Protein AF-H1PNW0-F1 (afdb_monomer)

Nearest PDB structures (foldseek):
  5kbj-assembly2_D  TM=7.515E-01  e=3.818E-06  Staphylococcus aureus
  4pql-assembly1_A  TM=7.560E-01  e=6.498E-06  Staphylococcus aureus
  4pta-assembly1_D  TM=7.464E-01  e=9.429E-06  Staphylococcus aureus subsp. aureus USA300
  5kbj-assembly1_C  TM=7.624E-01  e=4.408E-05  Staphylococcus aureus
  5kbj-assembly2_G  TM=7.299E-01  e=1.089E-04  Staphylococcus aureus

pLDDT: mean 72.2, std 22.08, range [24.88, 94.0]

Radius of gyration: 32.19 Å; Cα contacts (8 Å, |Δi|>4): 235; chains: 1; bounding box: 80×81×78 Å

InterPro domains:
  IPR010724 Replication initiator A, N-terminal [PF06970] (14-101)

Structure (mmCIF, N/CA/C/O backbone):
data_AF-H1PNW0-F1
#
_entry.id   AF-H1PNW0-F1
#
loop_
_atom_site.group_PDB
_atom_site.id
_atom_site.type_symbol
_atom_site.label_atom_id
_atom_site.label_alt_id
_atom_site.label_comp_id
_atom_site.label_asym_id
_atom_site.label_entity_id
_atom_site.label_seq_id
_atom_site.pdbx_PDB_ins_code
_atom_site.Cartn_x
_atom_site.Cartn_y
_atom_site.Cartn_z
_atom_site.occupancy
_atom_site.B_iso_or_equiv
_atom_site.auth_seq_id
_atom_site.auth_comp_id
_atom_site.auth_asym_id
_atom_site.auth_atom_id
_atom_site.pdbx_PDB_model_num
ATOM 1 N N . MET A 1 1 ? 32.646 0.822 10.358 1.00 65.25 1 MET A N 1
ATOM 2 C CA . MET A 1 1 ? 32.034 -0.523 10.247 1.00 65.25 1 MET A CA 1
ATOM 3 C C . MET A 1 1 ? 32.612 -1.398 11.347 1.00 65.25 1 MET A C 1
ATOM 5 O O . ME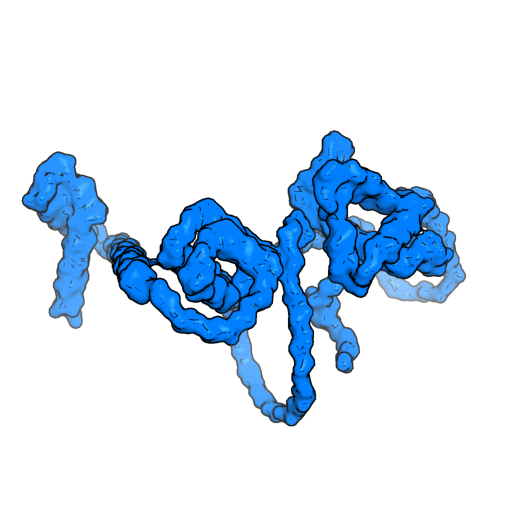T A 1 1 ? 33.770 -1.196 11.688 1.00 65.25 1 MET A O 1
ATOM 9 N N . ARG A 1 2 ? 31.819 -2.306 11.926 1.00 89.12 2 ARG A N 1
ATOM 10 C CA . ARG A 1 2 ? 32.271 -3.278 12.937 1.00 89.12 2 ARG A CA 1
ATOM 11 C C . ARG A 1 2 ? 31.989 -4.695 12.448 1.00 89.12 2 ARG A C 1
ATOM 13 O O . ARG A 1 2 ? 31.090 -4.864 11.628 1.00 89.12 2 ARG A O 1
ATOM 20 N N . SER A 1 3 ? 32.724 -5.679 12.960 1.00 90.31 3 SER A N 1
ATOM 21 C CA . SER A 1 3 ? 32.454 -7.091 12.677 1.00 90.31 3 SER A CA 1
ATOM 22 C C . SER A 1 3 ? 31.050 -7.483 13.145 1.00 90.31 3 SER A C 1
ATOM 24 O O . SER A 1 3 ? 30.566 -6.972 14.164 1.00 90.31 3 SER A O 1
ATOM 26 N N . ILE A 1 4 ? 30.413 -8.376 12.384 1.00 88.25 4 ILE A N 1
ATOM 27 C CA . ILE A 1 4 ? 29.089 -8.923 12.691 1.00 88.25 4 ILE A CA 1
ATOM 28 C C . ILE A 1 4 ? 29.191 -9.738 13.985 1.00 88.25 4 ILE A C 1
ATOM 30 O O . ILE A 1 4 ? 30.061 -10.597 14.122 1.00 88.25 4 ILE A O 1
ATOM 34 N N . LYS A 1 5 ? 28.323 -9.434 14.946 1.00 91.50 5 LYS A N 1
ATOM 35 C CA . LYS A 1 5 ? 28.125 -10.179 16.192 1.00 91.50 5 LYS A CA 1
ATOM 36 C C . LYS A 1 5 ? 26.873 -11.045 16.069 1.00 91.50 5 LYS A C 1
ATOM 38 O O . LYS A 1 5 ? 26.005 -10.752 15.257 1.00 91.50 5 LYS A O 1
ATOM 43 N N . VAL A 1 6 ? 26.742 -12.056 16.926 1.00 85.06 6 VAL A N 1
ATOM 44 C CA . VAL A 1 6 ? 25.572 -12.957 16.941 1.00 85.06 6 VAL A CA 1
ATOM 45 C C . VAL A 1 6 ? 24.256 -12.174 17.033 1.00 85.06 6 VAL A C 1
ATOM 47 O O . VAL A 1 6 ? 23.384 -12.367 16.200 1.00 85.06 6 VAL A O 1
ATOM 50 N N . ASN A 1 7 ? 24.169 -11.189 17.934 1.00 85.38 7 ASN A N 1
ATOM 51 C CA . ASN A 1 7 ? 22.973 -10.344 18.090 1.00 85.38 7 ASN A CA 1
ATOM 52 C C . ASN A 1 7 ? 22.622 -9.513 16.840 1.00 85.38 7 ASN A C 1
ATOM 54 O O . ASN A 1 7 ? 21.500 -9.024 16.711 1.00 85.38 7 ASN A O 1
ATOM 58 N N . ASP A 1 8 ? 23.574 -9.301 15.927 1.00 84.50 8 ASP A N 1
ATOM 59 C CA . ASP A 1 8 ? 23.281 -8.605 14.676 1.00 84.50 8 ASP A CA 1
ATOM 60 C C . ASP A 1 8 ? 22.478 -9.500 13.733 1.00 84.50 8 ASP A C 1
ATOM 62 O O . ASP A 1 8 ? 21.660 -8.986 12.982 1.00 84.50 8 ASP A O 1
ATOM 66 N N . LEU A 1 9 ? 22.662 -10.824 13.795 1.00 80.75 9 LEU A N 1
ATOM 67 C CA . LEU A 1 9 ? 21.950 -11.778 12.942 1.00 80.75 9 LEU A CA 1
ATOM 68 C C . LEU A 1 9 ? 20.443 -11.771 13.224 1.00 80.75 9 LEU A C 1
ATOM 70 O O . LEU A 1 9 ? 19.655 -11.841 12.285 1.00 80.75 9 LEU A O 1
ATOM 74 N N . ASP A 1 10 ? 20.052 -11.590 14.487 1.00 79.06 10 ASP A N 1
ATOM 75 C CA . ASP A 1 10 ? 18.643 -11.543 14.899 1.00 79.06 10 ASP A CA 1
ATOM 76 C C . ASP A 1 10 ? 17.940 -10.240 14.484 1.00 79.06 10 ASP A C 1
ATOM 78 O O . ASP A 1 10 ? 16.722 -10.203 14.322 1.00 79.06 10 ASP A O 1
ATOM 82 N N . SER A 1 11 ? 18.700 -9.153 14.311 1.00 80.19 11 SER A N 1
ATOM 83 C CA . SER A 1 11 ? 18.170 -7.823 13.972 1.00 80.19 11 SER A CA 1
ATOM 84 C C . SER A 1 11 ? 18.351 -7.441 12.499 1.00 80.19 11 SER A C 1
ATOM 86 O O . SER A 1 11 ? 17.881 -6.384 12.066 1.00 80.19 11 SER A O 1
ATOM 88 N N . MET A 1 12 ? 19.019 -8.281 11.706 1.00 82.00 12 MET A N 1
ATOM 89 C CA . MET A 1 12 ? 19.338 -7.984 10.315 1.00 82.00 12 MET A CA 1
ATOM 90 C C . MET A 1 12 ? 18.155 -8.281 9.392 1.00 82.00 12 MET A C 1
ATOM 92 O O . MET A 1 12 ? 17.600 -9.376 9.371 1.00 82.00 12 MET A O 1
ATOM 96 N N . LEU A 1 13 ? 17.802 -7.303 8.560 1.00 81.81 13 LEU A N 1
ATOM 97 C CA . LEU A 1 13 ? 16.842 -7.494 7.478 1.00 81.81 13 LEU A CA 1
ATOM 98 C C . LEU A 1 13 ? 17.559 -8.087 6.265 1.00 81.81 13 LEU A C 1
ATOM 100 O O . LEU A 1 13 ? 18.536 -7.518 5.773 1.00 81.81 13 LEU A O 1
ATOM 104 N N . TYR A 1 14 ? 17.054 -9.210 5.768 1.00 82.56 14 TYR A N 1
ATOM 105 C CA . TYR A 1 14 ? 17.603 -9.911 4.613 1.00 82.56 14 TYR A CA 1
ATOM 106 C C . TYR A 1 14 ? 16.553 -10.078 3.512 1.00 82.56 14 TYR A C 1
ATOM 108 O O . TYR A 1 14 ? 15.350 -10.131 3.769 1.00 82.56 14 TYR A O 1
ATOM 116 N N . TYR A 1 15 ? 17.030 -10.162 2.272 1.00 83.38 15 TYR A N 1
ATOM 117 C CA . TYR A 1 15 ? 16.217 -10.572 1.131 1.00 83.38 15 TYR A CA 1
ATOM 118 C C . TYR A 1 15 ? 16.214 -12.096 1.056 1.00 83.38 15 TYR A C 1
ATOM 120 O O . TYR A 1 15 ? 17.282 -12.711 1.057 1.00 83.38 15 TYR A O 1
ATOM 128 N N . GLN A 1 16 ? 15.033 -12.708 0.976 1.00 83.19 16 GLN A N 1
ATOM 129 C CA . GLN A 1 16 ? 14.926 -14.144 0.728 1.00 83.19 16 GLN A CA 1
ATOM 130 C C . GLN A 1 16 ? 14.828 -14.379 -0.773 1.00 83.19 16 GLN A C 1
ATOM 132 O O . GLN A 1 16 ? 13.903 -13.884 -1.408 1.00 83.19 16 GLN A O 1
ATOM 137 N N . VAL A 1 17 ? 15.750 -15.154 -1.344 1.00 83.62 17 VAL A N 1
ATOM 138 C CA . VAL A 1 17 ? 15.694 -15.549 -2.757 1.00 83.62 17 VAL A CA 1
ATOM 139 C C . VAL A 1 17 ? 16.083 -17.013 -2.938 1.00 83.62 17 VAL A C 1
ATOM 141 O O . VAL A 1 17 ? 16.869 -17.535 -2.143 1.00 83.62 17 VAL A O 1
ATOM 144 N N . PRO A 1 18 ? 15.559 -17.692 -3.972 1.00 88.44 18 PRO A N 1
ATOM 145 C CA . PRO A 1 18 ? 15.973 -19.053 -4.279 1.00 88.44 18 PRO A CA 1
ATOM 146 C C . PRO A 1 18 ? 17.456 -19.135 -4.663 1.00 88.44 18 PRO A C 1
ATOM 148 O O . PRO A 1 18 ? 17.954 -18.280 -5.395 1.00 88.44 18 PRO A O 1
ATOM 151 N N . LYS A 1 19 ? 18.150 -20.192 -4.220 1.00 88.19 19 LYS A N 1
ATOM 152 C CA . LYS A 1 19 ? 19.581 -20.402 -4.519 1.00 88.19 19 LYS A CA 1
ATOM 153 C C . LYS A 1 19 ? 19.862 -20.482 -6.020 1.00 88.19 19 LYS A C 1
ATOM 155 O O . LYS A 1 19 ? 20.789 -19.832 -6.484 1.00 88.19 19 LYS A O 1
ATOM 160 N N . TRP A 1 20 ? 18.980 -21.138 -6.776 1.00 90.00 20 TRP A N 1
ATOM 161 C CA . TRP A 1 20 ? 19.101 -21.256 -8.232 1.00 90.00 20 TRP A CA 1
ATOM 162 C C . TRP A 1 20 ? 19.200 -19.898 -8.943 1.00 90.00 20 TRP A C 1
ATOM 164 O O . TRP A 1 20 ? 19.783 -19.805 -10.016 1.00 90.00 20 TRP A O 1
ATOM 174 N N . LEU A 1 21 ? 18.665 -18.817 -8.363 1.00 91.50 21 LEU A N 1
ATOM 175 C CA . LEU A 1 21 ? 18.778 -17.479 -8.945 1.00 91.50 21 LEU A CA 1
ATOM 176 C C . LEU A 1 21 ? 20.220 -16.955 -8.876 1.00 91.50 21 LEU A C 1
ATOM 178 O O . LEU A 1 21 ? 20.668 -16.263 -9.789 1.00 91.50 21 LEU A O 1
ATOM 182 N N . MET A 1 22 ? 20.934 -17.272 -7.792 1.00 90.50 22 MET A N 1
ATOM 183 C CA . MET A 1 22 ? 22.356 -16.959 -7.659 1.00 90.50 22 MET A CA 1
ATOM 184 C C . MET A 1 22 ? 23.185 -17.778 -8.641 1.00 90.50 22 MET A C 1
ATOM 186 O O . MET A 1 22 ? 24.072 -17.217 -9.279 1.00 90.50 22 MET A O 1
ATOM 190 N N . ASP A 1 23 ? 22.852 -19.053 -8.824 1.00 91.25 23 ASP A N 1
ATOM 191 C CA . ASP A 1 23 ? 23.547 -19.920 -9.778 1.00 91.25 23 ASP A CA 1
ATOM 192 C C . ASP A 1 23 ? 23.425 -19.357 -11.204 1.00 91.25 23 ASP A C 1
ATOM 194 O O . ASP A 1 23 ? 24.430 -19.176 -11.886 1.00 91.25 23 ASP A O 1
ATOM 198 N N . LEU A 1 24 ? 22.227 -18.916 -11.614 1.00 91.06 24 LEU A N 1
ATOM 199 C CA . LEU A 1 24 ? 22.017 -18.253 -12.911 1.00 91.06 24 LEU A CA 1
ATOM 200 C C . LEU A 1 24 ? 22.856 -16.978 -13.092 1.00 91.06 24 LEU A C 1
ATOM 202 O O . LEU A 1 24 ? 23.247 -16.652 -14.217 1.00 91.06 24 LEU A O 1
ATOM 206 N N . LEU A 1 25 ? 23.098 -16.230 -12.012 1.00 92.12 25 LEU A N 1
ATOM 207 C CA . LEU A 1 25 ? 23.949 -15.042 -12.045 1.00 92.12 25 LEU A CA 1
ATOM 208 C C . LEU A 1 25 ? 25.427 -15.426 -12.191 1.00 92.12 25 LEU A C 1
ATOM 210 O O . LEU A 1 25 ? 26.132 -14.808 -12.987 1.00 92.12 25 LEU A O 1
ATOM 214 N N . ILE A 1 26 ? 25.891 -16.430 -11.442 1.00 92.38 26 ILE A N 1
ATOM 215 C CA . ILE A 1 26 ? 27.280 -16.915 -11.477 1.00 92.38 26 ILE A CA 1
ATOM 216 C C . ILE A 1 26 ? 27.603 -17.520 -12.848 1.00 92.38 26 ILE A C 1
ATOM 218 O O . ILE A 1 26 ? 28.659 -17.244 -13.412 1.00 92.38 26 ILE A O 1
ATOM 222 N N . GLU A 1 27 ? 26.664 -18.269 -13.423 1.00 92.31 27 GLU A N 1
ATOM 223 C CA . GLU A 1 27 ? 26.751 -18.836 -14.773 1.00 92.31 27 GLU A CA 1
ATOM 224 C C . GLU A 1 27 ? 26.643 -17.777 -15.887 1.00 92.31 27 GLU A C 1
ATOM 226 O O . GLU A 1 27 ? 26.801 -18.096 -17.065 1.00 92.31 27 GLU A O 1
ATOM 231 N N . GLY A 1 28 ? 26.332 -16.521 -15.548 1.00 91.25 28 GLY A N 1
ATOM 232 C CA . GLY A 1 28 ? 26.185 -15.431 -16.512 1.00 91.25 28 GLY A CA 1
ATOM 233 C C . GLY A 1 28 ? 24.945 -15.537 -17.407 1.00 91.25 28 GLY A C 1
ATOM 234 O O . GLY A 1 28 ? 24.856 -14.828 -18.409 1.00 91.25 28 GLY A O 1
ATOM 235 N N . LYS A 1 29 ? 23.972 -16.391 -17.059 1.00 91.94 29 LYS A N 1
ATOM 236 C CA . LYS A 1 29 ? 22.703 -16.535 -17.797 1.00 91.94 29 LYS A CA 1
ATOM 237 C C . LYS A 1 29 ? 21.797 -15.319 -17.630 1.00 91.94 29 LYS A C 1
ATOM 239 O O . LYS A 1 29 ? 21.018 -15.007 -18.527 1.00 91.94 29 LYS A O 1
ATOM 244 N N . ILE A 1 30 ? 21.907 -14.627 -16.496 1.00 93.50 30 ILE A N 1
ATOM 245 C CA . ILE A 1 30 ? 21.219 -13.361 -16.235 1.00 93.50 30 ILE A CA 1
ATOM 246 C C . ILE A 1 30 ? 22.218 -12.261 -15.888 1.00 93.50 30 ILE A C 1
ATOM 248 O O . ILE A 1 30 ? 23.250 -12.494 -15.261 1.00 93.50 30 ILE A O 1
ATOM 252 N N . SER A 1 31 ? 21.891 -11.027 -16.263 1.00 93.81 31 SER A N 1
ATOM 253 C CA . SER A 1 31 ? 22.689 -9.866 -15.882 1.00 93.81 31 SER A CA 1
ATOM 254 C C . SER A 1 31 ? 22.535 -9.538 -14.390 1.00 93.81 31 SER A C 1
ATOM 256 O O . SER A 1 31 ? 21.514 -9.823 -13.762 1.00 93.81 31 SER A O 1
ATOM 258 N N . ILE A 1 32 ? 23.518 -8.843 -13.807 1.00 92.56 32 ILE A N 1
ATOM 259 C CA . ILE A 1 32 ? 23.421 -8.347 -12.420 1.00 92.56 32 ILE A CA 1
ATOM 260 C C . ILE A 1 32 ? 22.201 -7.433 -12.211 1.00 92.56 32 ILE A C 1
ATOM 262 O O . ILE A 1 32 ? 21.613 -7.390 -11.129 1.00 92.56 32 ILE A O 1
ATOM 266 N N . GLY A 1 33 ? 21.804 -6.700 -13.257 1.00 91.81 33 GLY A N 1
ATOM 267 C CA . GLY A 1 33 ? 20.603 -5.870 -13.261 1.00 91.81 33 GLY A CA 1
ATOM 268 C C . GLY A 1 33 ? 19.331 -6.713 -13.208 1.00 91.81 33 GLY A C 1
ATOM 269 O O . GLY A 1 33 ? 18.455 -6.439 -12.385 1.00 91.81 33 GLY A O 1
ATOM 270 N N . ALA A 1 34 ? 19.253 -7.764 -14.027 1.00 93.62 34 ALA A N 1
ATOM 271 C CA . ALA A 1 34 ? 18.175 -8.748 -13.999 1.00 93.62 34 ALA A CA 1
ATOM 272 C C . ALA A 1 34 ? 18.071 -9.438 -12.630 1.00 93.62 34 ALA A C 1
ATOM 274 O O . ALA A 1 34 ? 16.989 -9.463 -12.049 1.00 93.62 34 ALA A O 1
ATOM 275 N N . PHE A 1 35 ? 19.196 -9.871 -12.052 1.00 94.00 35 PHE A N 1
ATOM 276 C CA . PHE A 1 35 ? 19.241 -10.465 -10.713 1.00 94.00 35 PHE A CA 1
ATOM 277 C C . PHE A 1 35 ? 18.631 -9.541 -9.648 1.00 94.00 35 PHE A C 1
ATOM 279 O O . PHE A 1 35 ? 17.682 -9.918 -8.960 1.00 94.00 35 PHE A O 1
ATOM 286 N N . LYS A 1 36 ? 19.113 -8.292 -9.554 1.00 92.94 36 LYS A N 1
ATOM 287 C CA . LYS A 1 36 ? 18.573 -7.296 -8.609 1.00 92.94 36 LYS A CA 1
ATOM 288 C C . LYS A 1 36 ? 17.081 -7.047 -8.826 1.00 92.94 36 LYS A C 1
ATOM 290 O O . LYS A 1 36 ? 16.333 -6.900 -7.863 1.00 92.94 36 LYS A O 1
ATOM 295 N N . THR A 1 37 ? 16.656 -7.002 -10.088 1.00 93.94 37 THR A N 1
ATOM 296 C CA . THR A 1 37 ? 15.251 -6.801 -10.464 1.00 93.94 37 THR A CA 1
ATOM 297 C C . THR A 1 37 ? 14.387 -7.953 -9.955 1.00 93.94 37 THR A C 1
ATOM 299 O O . THR A 1 37 ? 13.375 -7.705 -9.302 1.00 93.94 37 THR A O 1
ATOM 302 N N . TYR A 1 38 ? 14.823 -9.198 -10.166 1.00 93.94 38 TYR A N 1
ATOM 303 C CA . TYR A 1 38 ? 14.116 -10.379 -9.684 1.00 93.94 38 TYR A CA 1
ATOM 304 C C . TYR A 1 38 ? 14.020 -10.398 -8.154 1.00 93.94 38 TYR A C 1
ATOM 306 O O . TYR A 1 38 ? 12.925 -10.569 -7.628 1.00 93.94 38 TYR A O 1
ATOM 314 N N . VAL A 1 39 ? 15.120 -10.143 -7.431 1.00 92.56 39 VAL A N 1
ATOM 315 C CA . VAL A 1 39 ? 15.131 -10.099 -5.951 1.00 92.56 39 VAL A CA 1
ATOM 316 C C . VAL A 1 39 ? 14.072 -9.131 -5.408 1.00 92.56 39 VAL A C 1
ATOM 318 O O . VAL A 1 39 ? 13.294 -9.479 -4.519 1.00 92.56 39 VAL A O 1
ATOM 321 N N . LEU A 1 40 ? 13.997 -7.922 -5.974 1.00 91.19 40 LEU A N 1
ATOM 322 C CA . LEU A 1 40 ? 13.031 -6.903 -5.555 1.00 91.19 40 LEU A CA 1
ATOM 323 C C . LEU A 1 40 ? 11.582 -7.285 -5.888 1.00 91.19 40 LEU A C 1
ATOM 325 O O . LEU A 1 40 ? 10.666 -7.010 -5.109 1.00 91.19 40 LEU A O 1
ATOM 329 N N . MET A 1 41 ? 11.359 -7.894 -7.053 1.00 92.50 41 MET A N 1
ATOM 330 C CA . MET A 1 41 ? 10.029 -8.340 -7.473 1.00 92.50 41 MET A CA 1
ATOM 331 C C . MET A 1 41 ? 9.562 -9.566 -6.678 1.00 92.50 41 MET A C 1
ATOM 333 O O . MET A 1 41 ? 8.372 -9.682 -6.383 1.00 92.50 41 MET A O 1
ATOM 337 N N . TYR A 1 42 ? 10.481 -10.434 -6.258 1.00 91.88 42 TYR A N 1
ATOM 338 C CA . TYR A 1 42 ? 10.185 -11.611 -5.447 1.00 91.88 42 TYR A CA 1
ATOM 339 C C . TYR A 1 42 ? 9.639 -11.230 -4.065 1.00 91.88 42 TYR A C 1
ATOM 341 O O . TYR A 1 42 ? 8.586 -11.723 -3.662 1.00 91.88 42 TYR A O 1
ATOM 349 N N . GLU A 1 43 ? 10.254 -10.260 -3.381 1.00 87.50 43 GLU A N 1
ATOM 350 C CA . GLU A 1 43 ? 9.718 -9.733 -2.115 1.00 87.50 43 GLU A CA 1
ATOM 351 C C . GLU A 1 43 ? 8.308 -9.140 -2.275 1.00 87.50 43 GLU A C 1
ATOM 353 O O . GLU A 1 43 ? 7.406 -9.420 -1.480 1.00 87.50 43 GLU A O 1
ATOM 358 N N . ARG A 1 44 ? 8.067 -8.377 -3.349 1.00 88.88 44 ARG A N 1
ATOM 359 C CA . ARG A 1 44 ? 6.719 -7.867 -3.659 1.00 88.88 44 ARG A CA 1
ATOM 360 C C . ARG A 1 44 ? 5.719 -8.974 -3.958 1.00 88.88 44 ARG A C 1
ATOM 362 O O . ARG A 1 44 ? 4.542 -8.838 -3.622 1.00 88.88 44 ARG A O 1
ATOM 369 N N . THR A 1 45 ? 6.167 -10.060 -4.577 1.00 90.12 45 THR A N 1
ATOM 370 C CA . THR A 1 45 ? 5.327 -11.226 -4.873 1.00 90.12 45 THR A CA 1
ATOM 371 C C . THR A 1 45 ? 4.902 -11.905 -3.576 1.00 90.12 45 THR A C 1
ATOM 373 O O . THR A 1 45 ? 3.715 -12.155 -3.387 1.00 90.12 45 THR A O 1
ATOM 376 N N . ARG A 1 46 ? 5.816 -12.072 -2.609 1.00 87.44 46 ARG A N 1
ATOM 377 C CA . ARG A 1 46 ? 5.481 -12.574 -1.262 1.00 87.44 46 ARG A CA 1
ATOM 378 C C . ARG A 1 46 ? 4.443 -11.698 -0.561 1.00 87.44 46 ARG A C 1
ATOM 380 O O . ARG A 1 46 ? 3.495 -12.210 0.028 1.00 87.44 46 ARG A O 1
ATOM 387 N N . LEU A 1 47 ? 4.595 -10.375 -0.639 1.00 86.06 47 LEU A N 1
ATOM 388 C CA . LEU A 1 47 ? 3.603 -9.437 -0.102 1.00 86.06 47 LEU A CA 1
ATOM 389 C C . LEU A 1 47 ? 2.259 -9.525 -0.844 1.00 86.06 47 LEU A C 1
ATOM 391 O O . LEU A 1 47 ? 1.209 -9.379 -0.228 1.00 86.06 47 LEU A O 1
ATOM 395 N N . SER A 1 48 ? 2.279 -9.773 -2.153 1.00 89.06 48 SER A N 1
ATOM 396 C CA . SER A 1 48 ? 1.070 -9.895 -2.980 1.00 89.06 48 SER A CA 1
ATOM 397 C C . SER A 1 48 ? 0.295 -11.157 -2.621 1.00 89.06 48 SER A C 1
ATOM 399 O O . SER A 1 48 ? -0.917 -11.088 -2.433 1.00 89.06 48 SER A O 1
ATOM 401 N N . ALA A 1 49 ? 0.999 -12.270 -2.398 1.00 87.56 49 ALA A N 1
ATOM 402 C CA . ALA A 1 49 ? 0.414 -13.511 -1.904 1.00 87.56 49 ALA A CA 1
ATOM 403 C C . ALA A 1 49 ? -0.283 -13.313 -0.546 1.00 87.56 49 ALA A C 1
ATOM 405 O O . ALA A 1 49 ? -1.440 -13.692 -0.396 1.00 87.56 49 ALA A O 1
ATOM 406 N N . ARG A 1 50 ? 0.369 -12.637 0.417 1.00 86.50 50 ARG A N 1
ATOM 407 C CA . ARG A 1 50 ? -0.240 -12.320 1.730 1.00 86.50 50 ARG A CA 1
ATOM 408 C C . ARG A 1 50 ? -1.482 -11.433 1.622 1.00 86.50 50 ARG A C 1
ATOM 410 O O . ARG A 1 50 ? -2.384 -11.541 2.444 1.00 86.50 50 ARG A O 1
ATOM 417 N N . ASN A 1 51 ? -1.532 -10.570 0.610 1.00 85.81 51 ASN A N 1
ATOM 418 C CA . ASN A 1 51 ? -2.654 -9.668 0.362 1.00 85.81 51 ASN A CA 1
ATOM 419 C C . ASN A 1 51 ? -3.741 -10.283 -0.540 1.00 85.81 51 ASN A C 1
ATOM 421 O O . ASN A 1 51 ? -4.627 -9.554 -0.986 1.00 85.81 51 ASN A O 1
ATOM 425 N N . ASN A 1 52 ? -3.682 -11.588 -0.837 1.00 88.19 52 ASN A N 1
ATOM 426 C CA . ASN A 1 52 ? -4.597 -12.280 -1.751 1.00 88.19 52 ASN A CA 1
ATOM 427 C C . ASN A 1 52 ? -4.666 -11.654 -3.159 1.00 88.19 52 ASN A C 1
ATOM 429 O O . ASN A 1 52 ? -5.716 -11.647 -3.801 1.00 88.19 52 ASN A O 1
ATOM 433 N N . TRP A 1 53 ? -3.550 -11.121 -3.665 1.00 88.19 53 TRP A N 1
ATOM 434 C CA . TRP A 1 53 ? -3.429 -10.673 -5.059 1.00 88.19 53 TRP A CA 1
ATOM 435 C C . TRP A 1 53 ? -3.108 -11.865 -5.954 1.00 88.19 53 TRP A C 1
ATOM 437 O O . TRP A 1 53 ? -1.979 -12.066 -6.405 1.00 88.19 53 TRP A O 1
ATOM 447 N N . ILE A 1 54 ? -4.136 -12.680 -6.140 1.00 90.12 54 ILE A N 1
ATOM 448 C CA . ILE A 1 54 ? -4.097 -13.947 -6.853 1.00 90.12 54 ILE A CA 1
ATOM 449 C C . ILE A 1 54 ? -5.106 -13.848 -7.990 1.00 90.12 54 ILE A C 1
ATOM 451 O O . ILE A 1 54 ? -6.202 -13.303 -7.821 1.00 90.12 54 ILE A O 1
ATOM 455 N N . ASP A 1 55 ? -4.725 -14.309 -9.172 1.00 88.81 55 ASP A N 1
ATOM 456 C CA . ASP A 1 55 ? -5.625 -14.317 -10.311 1.00 88.81 55 ASP A CA 1
ATOM 457 C C . ASP A 1 55 ? -6.582 -15.524 -10.298 1.00 88.81 55 ASP A C 1
ATOM 459 O O . ASP A 1 55 ? -6.601 -16.349 -9.384 1.00 88.81 55 ASP A O 1
ATOM 463 N N . LYS A 1 56 ? -7.415 -15.638 -11.336 1.00 89.44 56 LYS A N 1
ATOM 464 C CA . LYS A 1 56 ? -8.409 -16.719 -11.443 1.00 89.44 56 LYS A CA 1
ATOM 465 C C . LYS A 1 56 ? -7.789 -18.114 -11.595 1.00 89.44 56 LYS A C 1
ATOM 467 O O . LYS A 1 56 ? -8.504 -19.092 -11.407 1.00 89.44 56 LYS A O 1
ATOM 472 N N . LYS A 1 57 ? -6.514 -18.207 -11.975 1.00 89.06 57 LYS A N 1
ATOM 473 C CA . LYS A 1 57 ? -5.777 -19.464 -12.138 1.00 89.06 57 LYS A CA 1
ATOM 474 C C . LYS A 1 57 ? -5.031 -19.866 -10.864 1.00 89.06 57 LYS A C 1
ATOM 476 O O . LYS A 1 57 ? -4.454 -20.946 -10.830 1.00 89.06 57 LYS A O 1
ATOM 481 N N . GLY A 1 58 ? -5.063 -19.033 -9.822 1.00 88.69 58 GLY A N 1
ATOM 482 C CA . GLY A 1 58 ? -4.296 -19.258 -8.600 1.00 88.69 58 GLY A CA 1
ATOM 483 C C . GLY A 1 58 ? -2.878 -18.685 -8.658 1.00 88.69 58 GLY A C 1
ATOM 484 O O . GLY A 1 58 ? -2.088 -18.942 -7.753 1.00 88.69 58 GLY A O 1
ATOM 485 N N . GLU A 1 59 ? -2.543 -17.899 -9.685 1.00 90.69 59 GLU A N 1
ATOM 486 C CA . GLU A 1 59 ? -1.205 -17.340 -9.869 1.00 90.69 59 GLU A CA 1
ATOM 487 C C . GLU A 1 59 ? -1.095 -15.982 -9.163 1.00 90.69 59 GLU A C 1
ATOM 489 O O . GLU A 1 59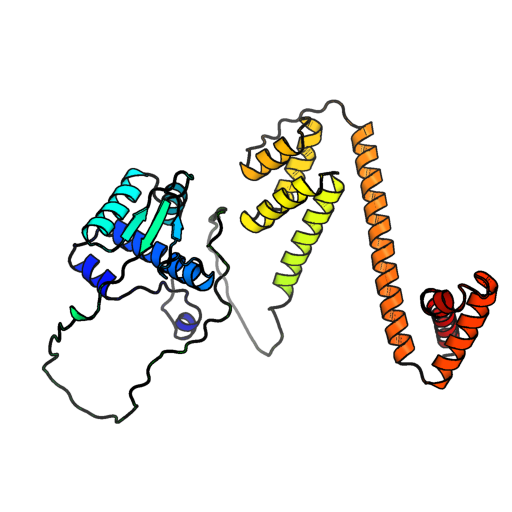 ? -1.948 -15.098 -9.307 1.00 90.69 59 GLU A O 1
ATOM 494 N N . VAL A 1 60 ? -0.034 -15.804 -8.372 1.00 92.31 60 VAL A N 1
ATOM 495 C CA . VAL A 1 60 ? 0.236 -14.537 -7.682 1.00 92.31 60 VAL A CA 1
ATOM 496 C C . VAL A 1 60 ? 0.791 -13.540 -8.687 1.00 92.31 60 VAL A C 1
ATOM 498 O O . VAL A 1 60 ? 1.775 -13.821 -9.372 1.00 92.31 60 VAL A O 1
ATOM 501 N N . TYR A 1 61 ? 0.206 -12.347 -8.726 1.00 91.69 61 TYR A N 1
ATOM 502 C CA . TYR A 1 61 ? 0.655 -11.287 -9.618 1.00 91.69 61 TYR A CA 1
ATOM 503 C C . TYR A 1 61 ? 1.116 -10.058 -8.841 1.00 91.69 61 TYR A C 1
ATOM 505 O O . TYR A 1 61 ? 0.610 -9.740 -7.762 1.00 91.69 61 TYR A O 1
ATOM 513 N N . ILE A 1 62 ? 2.041 -9.308 -9.434 1.00 92.31 62 ILE A N 1
ATOM 514 C CA . ILE A 1 62 ? 2.452 -7.997 -8.930 1.00 92.31 62 ILE A CA 1
ATOM 515 C C . ILE A 1 62 ? 2.140 -6.914 -9.956 1.00 92.31 62 ILE A C 1
ATOM 517 O O . ILE A 1 62 ? 2.307 -7.099 -11.160 1.00 92.31 62 ILE A O 1
ATOM 521 N N . LYS A 1 63 ? 1.687 -5.754 -9.481 1.00 89.06 63 LYS A N 1
ATOM 522 C CA . LYS A 1 63 ? 1.540 -4.549 -10.304 1.00 89.06 63 LYS A CA 1
ATOM 523 C C . LYS A 1 63 ? 2.745 -3.666 -10.071 1.00 89.06 63 LYS A C 1
ATOM 525 O O . LYS A 1 63 ? 3.009 -3.299 -8.931 1.00 89.06 63 LYS A O 1
ATOM 530 N N . TYR A 1 64 ? 3.456 -3.331 -11.142 1.00 87.81 64 TYR A N 1
ATOM 531 C CA . TYR A 1 64 ? 4.673 -2.543 -11.015 1.00 87.81 64 TYR A CA 1
ATOM 532 C C . TYR A 1 64 ? 4.853 -1.629 -12.235 1.00 87.81 64 TYR A C 1
ATOM 534 O O . TYR A 1 64 ? 4.751 -2.078 -13.382 1.00 87.81 64 TYR A O 1
ATOM 542 N N . SER A 1 65 ? 5.057 -0.322 -12.042 1.00 88.44 65 SER A N 1
ATOM 543 C CA . SER A 1 65 ? 5.436 0.547 -13.167 1.00 88.44 65 SER A CA 1
ATOM 544 C C . SER A 1 65 ? 6.943 0.572 -13.378 1.00 88.44 65 SER A C 1
ATOM 546 O O . SER A 1 65 ? 7.742 0.287 -12.488 1.00 88.44 65 SER A O 1
ATOM 548 N N . TYR A 1 66 ? 7.332 0.971 -14.588 1.00 88.25 66 TYR A N 1
ATOM 549 C CA . TYR A 1 66 ? 8.728 1.249 -14.907 1.00 88.25 66 TYR A CA 1
ATOM 550 C C . TYR A 1 66 ? 9.319 2.330 -14.002 1.00 88.25 66 TYR A C 1
ATOM 552 O O . TYR A 1 66 ? 10.470 2.204 -13.608 1.00 88.25 66 TYR A O 1
ATOM 560 N N . ASP A 1 67 ? 8.541 3.355 -13.650 1.00 87.75 67 ASP A N 1
ATOM 561 C CA . ASP A 1 67 ? 9.023 4.443 -12.798 1.00 87.75 67 ASP A CA 1
ATOM 562 C C . ASP A 1 67 ? 9.321 3.943 -11.373 1.00 87.75 67 ASP A C 1
ATOM 564 O O . ASP A 1 67 ? 10.343 4.310 -10.800 1.00 87.75 67 ASP A O 1
ATOM 568 N N . GLU A 1 68 ? 8.497 3.043 -10.822 1.00 87.69 68 GLU A N 1
ATOM 569 C CA . GLU A 1 68 ? 8.767 2.448 -9.507 1.00 87.69 68 GLU A CA 1
ATOM 570 C C . GLU A 1 68 ? 9.976 1.504 -9.539 1.00 87.69 68 GLU A C 1
ATOM 572 O O . GLU A 1 68 ? 10.831 1.567 -8.657 1.00 87.69 68 GLU A O 1
ATOM 577 N N . LEU A 1 69 ? 10.084 0.674 -10.582 1.00 89.44 69 LEU A N 1
ATOM 578 C CA . LEU A 1 69 ? 11.246 -0.189 -10.810 1.00 89.44 69 LEU A CA 1
ATOM 579 C C . LEU A 1 69 ? 12.541 0.612 -10.897 1.00 89.44 69 LEU A C 1
ATOM 581 O O . LEU A 1 69 ? 13.537 0.248 -10.277 1.00 89.44 69 LEU A O 1
ATOM 585 N N . MET A 1 70 ? 12.523 1.703 -11.661 1.00 90.12 70 MET A N 1
ATOM 586 C CA . MET A 1 70 ? 13.668 2.592 -11.819 1.00 90.12 70 MET A CA 1
ATOM 587 C C . MET A 1 70 ? 14.124 3.155 -10.484 1.00 90.12 70 MET A C 1
ATOM 589 O O . MET A 1 70 ? 15.307 3.136 -10.151 1.00 90.12 70 MET A O 1
ATOM 593 N N . GLU A 1 71 ? 13.161 3.616 -9.707 1.00 89.75 71 GLU A N 1
ATOM 594 C CA . GLU A 1 71 ? 13.382 4.285 -8.447 1.00 89.75 71 GLU A CA 1
ATOM 595 C C . GLU A 1 71 ? 13.827 3.295 -7.347 1.00 89.75 71 GLU A C 1
ATOM 597 O O . GLU A 1 71 ? 14.640 3.642 -6.487 1.00 89.75 71 GLU A O 1
ATOM 602 N N . ASP A 1 72 ? 13.372 2.040 -7.369 1.00 87.88 72 ASP A N 1
ATOM 603 C CA . ASP A 1 72 ? 13.865 0.976 -6.478 1.00 87.88 72 ASP A CA 1
ATOM 604 C C . ASP A 1 72 ? 15.250 0.457 -6.872 1.00 87.88 72 ASP A C 1
ATOM 606 O O . ASP A 1 72 ? 16.095 0.243 -6.004 1.00 87.88 72 ASP A O 1
ATOM 610 N N . LEU A 1 73 ? 15.518 0.321 -8.172 1.00 87.44 73 LEU A N 1
ATOM 611 C CA . LEU A 1 73 ? 16.832 -0.059 -8.698 1.00 87.44 73 LEU A CA 1
ATOM 612 C C . LEU A 1 73 ? 17.841 1.098 -8.687 1.00 87.44 73 LEU A C 1
ATOM 614 O O . LEU A 1 73 ? 19.010 0.880 -9.009 1.00 87.44 73 LEU A O 1
ATOM 618 N N . LYS A 1 74 ? 17.400 2.316 -8.338 1.00 87.31 74 LYS A N 1
ATOM 619 C CA . LYS A 1 74 ? 18.183 3.560 -8.408 1.00 87.31 74 LYS A CA 1
ATOM 620 C C . LYS A 1 74 ? 18.835 3.755 -9.779 1.00 87.31 74 LYS A C 1
ATOM 622 O O . LYS A 1 74 ? 20.017 4.073 -9.885 1.00 87.31 74 LYS A O 1
ATOM 627 N N . CYS A 1 75 ? 18.051 3.555 -10.836 1.00 84.56 75 CYS A N 1
ATOM 628 C CA . CYS A 1 75 ? 18.481 3.740 -12.215 1.00 84.56 75 CYS A CA 1
ATOM 629 C C . CYS A 1 75 ? 17.640 4.807 -12.926 1.00 84.56 75 CYS A C 1
ATOM 631 O O . CYS A 1 75 ? 16.432 4.898 -12.740 1.00 84.56 75 CYS A O 1
ATOM 633 N N . ASN A 1 76 ? 18.290 5.602 -13.778 1.00 84.25 76 ASN A N 1
ATOM 634 C CA . ASN A 1 76 ? 17.666 6.749 -14.453 1.00 84.25 76 ASN A CA 1
ATOM 635 C C . ASN A 1 76 ? 17.154 6.418 -15.865 1.00 84.25 76 ASN A C 1
ATOM 637 O O . ASN A 1 76 ? 16.605 7.281 -16.544 1.00 84.25 76 ASN A O 1
ATOM 641 N N . SER A 1 77 ? 17.320 5.173 -16.322 1.00 89.31 77 SER A N 1
ATOM 642 C CA . SER A 1 77 ? 17.000 4.758 -17.689 1.00 89.31 77 SER A CA 1
ATOM 643 C C . SER A 1 77 ? 15.920 3.679 -17.725 1.00 89.31 77 SER A C 1
ATOM 645 O O . SER A 1 77 ? 16.120 2.556 -17.254 1.00 89.31 77 SER A O 1
ATOM 647 N N . LYS A 1 78 ? 14.798 3.994 -18.386 1.00 88.44 78 LYS A N 1
ATOM 648 C CA . LYS A 1 78 ? 13.731 3.025 -18.701 1.00 88.44 78 LYS A CA 1
ATOM 649 C C . LYS A 1 78 ? 14.250 1.867 -19.548 1.00 88.44 78 LYS A C 1
ATOM 651 O O . LYS A 1 78 ? 13.798 0.736 -19.381 1.00 88.44 78 LYS A O 1
ATOM 656 N N . THR A 1 79 ? 15.219 2.135 -20.422 1.00 90.38 79 THR A N 1
ATOM 657 C CA . THR A 1 79 ? 15.843 1.124 -21.280 1.00 90.38 79 THR A CA 1
ATOM 658 C C . THR A 1 79 ? 16.590 0.087 -20.452 1.00 90.38 79 THR A C 1
ATOM 660 O O . THR A 1 79 ? 16.458 -1.100 -20.720 1.00 90.38 79 THR A O 1
ATOM 663 N N . THR A 1 80 ? 17.299 0.503 -19.398 1.00 91.19 80 THR A N 1
ATOM 664 C CA . THR A 1 80 ? 18.000 -0.423 -18.495 1.00 91.19 80 THR A CA 1
ATOM 665 C C . THR A 1 80 ? 17.023 -1.359 -17.795 1.00 91.19 80 THR A C 1
ATOM 667 O O . THR A 1 80 ? 17.208 -2.571 -17.836 1.00 91.19 80 THR A O 1
ATOM 670 N N . VAL A 1 81 ? 15.939 -0.824 -17.226 1.00 92.38 81 VAL A N 1
ATOM 671 C CA . VAL A 1 81 ? 14.887 -1.653 -16.613 1.00 92.38 81 VAL A CA 1
ATOM 672 C C . VAL A 1 81 ? 14.255 -2.584 -17.642 1.00 92.38 81 VAL A C 1
ATOM 674 O O . VAL A 1 81 ? 14.049 -3.762 -17.367 1.00 92.38 81 VAL A O 1
ATOM 677 N N . SER A 1 82 ? 13.982 -2.087 -18.850 1.00 92.31 82 SER A N 1
ATOM 678 C CA . SER A 1 82 ? 13.422 -2.921 -19.910 1.00 92.31 82 SER A CA 1
ATOM 679 C C . SER A 1 82 ? 14.364 -4.043 -20.328 1.00 92.31 82 SER A C 1
ATOM 681 O O . SER A 1 82 ? 13.878 -5.125 -20.634 1.00 92.31 82 SER A O 1
ATOM 683 N N . ASN A 1 83 ? 15.672 -3.799 -20.368 1.00 93.94 83 ASN A N 1
ATOM 684 C CA . ASN A 1 83 ? 16.661 -4.817 -20.699 1.00 93.94 83 ASN A CA 1
ATOM 685 C C . ASN A 1 83 ? 16.772 -5.854 -19.579 1.00 93.94 83 ASN A C 1
ATOM 687 O O . ASN A 1 83 ? 16.769 -7.039 -19.876 1.00 93.94 83 ASN A O 1
ATOM 691 N N . ASN A 1 84 ? 16.752 -5.429 -18.312 1.00 93.81 84 ASN A N 1
ATOM 692 C CA . ASN A 1 84 ? 16.733 -6.345 -17.169 1.00 93.81 84 ASN A CA 1
ATOM 693 C C . ASN A 1 84 ? 15.504 -7.267 -17.197 1.00 93.81 84 ASN A C 1
ATOM 695 O O . ASN A 1 84 ? 15.636 -8.463 -16.972 1.00 93.81 84 ASN A O 1
ATOM 699 N N . ILE A 1 85 ? 14.316 -6.723 -17.490 1.00 93.44 85 ILE A N 1
ATOM 700 C CA . ILE A 1 85 ? 13.090 -7.527 -17.619 1.00 93.44 85 ILE A CA 1
ATOM 701 C C . ILE A 1 85 ? 13.214 -8.491 -18.800 1.00 93.44 85 ILE A C 1
ATOM 703 O O . ILE A 1 85 ? 12.944 -9.671 -18.632 1.00 93.44 85 ILE A O 1
ATOM 707 N N . LYS A 1 86 ? 13.682 -8.024 -19.964 1.00 93.69 86 LYS A N 1
ATOM 708 C CA . LYS A 1 86 ? 13.899 -8.889 -21.135 1.00 93.69 86 LYS A CA 1
ATOM 709 C C . LYS A 1 86 ? 14.898 -10.008 -20.855 1.00 93.69 86 LYS A C 1
ATOM 711 O O . LYS A 1 86 ? 14.722 -11.112 -21.349 1.00 93.69 86 LYS A O 1
ATOM 716 N N . ASP A 1 87 ? 15.950 -9.735 -20.093 1.00 93.75 87 ASP A N 1
ATOM 717 C CA . ASP A 1 87 ? 16.916 -10.755 -19.690 1.00 93.75 87 ASP A CA 1
ATOM 718 C C . ASP A 1 87 ? 16.262 -11.828 -18.812 1.00 93.75 87 ASP A C 1
ATOM 720 O O . ASP A 1 87 ? 16.541 -13.004 -19.010 1.00 93.75 87 ASP A O 1
ATOM 724 N N . LEU A 1 88 ? 15.351 -11.448 -17.908 1.00 93.25 88 LEU A N 1
ATOM 725 C CA . LEU A 1 88 ? 14.554 -12.396 -17.118 1.00 93.25 88 LEU A CA 1
ATOM 726 C C . LEU A 1 88 ? 13.520 -13.155 -17.967 1.00 93.25 88 LEU A C 1
ATOM 728 O O . LEU A 1 88 ? 13.290 -14.335 -17.721 1.00 93.25 88 LEU A O 1
ATOM 732 N N . GLU A 1 89 ? 12.916 -12.509 -18.969 1.00 93.44 89 GLU A N 1
ATOM 733 C CA . GLU A 1 89 ? 11.982 -13.149 -19.912 1.00 93.44 89 GLU A CA 1
ATOM 734 C C . GLU A 1 89 ? 12.699 -14.220 -20.755 1.00 93.44 89 GLU A C 1
ATOM 736 O O . GLU A 1 89 ? 12.155 -15.298 -20.971 1.00 93.44 89 GLU A O 1
ATOM 741 N N . LYS A 1 90 ? 13.949 -13.975 -21.183 1.00 93.00 90 LYS A N 1
ATOM 742 C CA . LYS A 1 90 ? 14.752 -14.947 -21.958 1.00 93.00 90 LYS A CA 1
ATOM 743 C C . LYS A 1 90 ? 15.001 -16.258 -21.215 1.00 93.00 90 LYS A C 1
ATOM 745 O O . LYS A 1 90 ? 15.127 -17.295 -21.856 1.00 93.00 90 LYS A O 1
ATOM 750 N N . VAL A 1 91 ? 15.129 -16.197 -19.891 1.00 91.06 91 VAL A N 1
ATOM 751 C CA . VAL A 1 91 ? 15.348 -17.370 -19.029 1.00 91.06 91 VAL A CA 1
ATOM 752 C C . VAL A 1 91 ? 14.056 -17.875 -18.386 1.00 91.06 91 VAL A C 1
ATOM 754 O O . VAL A 1 91 ? 14.110 -18.671 -17.454 1.00 91.06 91 VAL A O 1
ATOM 757 N N . ASP A 1 92 ? 12.905 -17.412 -18.879 1.00 91.31 92 ASP A N 1
ATOM 758 C CA . ASP A 1 92 ? 11.575 -17.858 -18.464 1.00 91.31 92 ASP A CA 1
ATOM 759 C C . ASP A 1 92 ? 11.249 -17.605 -16.977 1.00 91.31 92 ASP A C 1
ATOM 761 O O . ASP A 1 92 ? 10.439 -18.295 -16.367 1.00 91.31 92 ASP A O 1
ATOM 765 N N . LEU A 1 93 ? 11.875 -16.591 -16.367 1.00 92.88 93 LEU A N 1
ATOM 766 C CA . LEU A 1 93 ? 11.685 -16.263 -14.948 1.00 92.88 93 LEU A CA 1
ATOM 767 C C . LEU A 1 93 ? 10.565 -15.257 -14.690 1.00 92.88 93 LEU A C 1
ATOM 769 O O . LEU A 1 93 ? 10.157 -15.064 -13.541 1.00 92.88 93 LEU A O 1
ATOM 773 N N . ILE A 1 94 ? 10.083 -14.577 -15.729 1.00 93.31 94 ILE A N 1
ATOM 774 C CA . ILE A 1 94 ? 9.042 -13.567 -15.588 1.00 93.31 94 ILE A CA 1
ATOM 775 C C . ILE A 1 94 ? 8.139 -13.529 -16.814 1.00 93.31 94 ILE A C 1
ATOM 777 O O . ILE A 1 94 ? 8.620 -13.568 -17.942 1.00 93.31 94 ILE A O 1
ATOM 781 N N . ASP A 1 95 ? 6.839 -13.381 -16.574 1.00 91.06 95 ASP A N 1
ATOM 782 C CA . ASP A 1 95 ? 5.864 -13.037 -17.600 1.00 91.06 95 ASP A CA 1
ATOM 783 C C . ASP A 1 95 ? 5.321 -11.640 -17.368 1.00 91.06 95 ASP A C 1
ATOM 785 O O . ASP A 1 95 ? 4.949 -11.254 -16.255 1.00 91.06 95 ASP A O 1
ATOM 789 N N . LYS A 1 96 ? 5.254 -10.871 -18.451 1.00 90.50 96 LYS A N 1
ATOM 790 C CA . LYS A 1 96 ? 4.763 -9.502 -18.444 1.00 90.50 96 LYS A CA 1
ATOM 791 C C . LYS A 1 96 ? 3.462 -9.403 -19.224 1.00 90.50 96 LYS A C 1
ATOM 793 O O . LYS A 1 96 ? 3.431 -9.561 -20.442 1.00 90.50 96 LYS A O 1
ATOM 798 N N . VAL A 1 97 ? 2.398 -8.998 -18.537 1.00 86.62 97 VAL A N 1
ATOM 799 C CA . VAL A 1 97 ? 1.107 -8.692 -19.155 1.00 86.62 97 VAL A CA 1
ATOM 800 C C . VAL A 1 97 ? 0.922 -7.180 -19.226 1.00 86.62 97 VAL A C 1
ATOM 802 O O . VAL A 1 97 ? 0.865 -6.463 -18.218 1.00 86.62 97 VAL A O 1
ATOM 805 N N . ARG A 1 98 ? 0.825 -6.666 -20.456 1.00 79.06 98 ARG A N 1
ATOM 806 C CA . ARG A 1 98 ? 0.544 -5.251 -20.713 1.00 79.06 98 ARG A CA 1
ATOM 807 C C . ARG A 1 98 ? -0.917 -4.965 -20.360 1.00 79.06 98 ARG A C 1
ATOM 809 O O . ARG A 1 98 ? -1.823 -5.433 -21.038 1.00 79.06 98 ARG A O 1
ATOM 816 N N . CYS A 1 99 ? -1.144 -4.158 -19.330 1.00 71.06 99 CYS A N 1
ATOM 817 C CA . CYS A 1 99 ? -2.460 -3.589 -19.052 1.00 71.06 99 CYS A CA 1
ATOM 818 C C . CYS A 1 99 ? -2.630 -2.233 -19.749 1.00 71.06 99 CYS A C 1
ATOM 820 O O . CYS A 1 99 ? -1.653 -1.523 -19.994 1.00 71.06 99 CYS A O 1
ATOM 822 N N . PHE A 1 100 ? -3.884 -1.872 -20.041 1.00 55.91 100 PHE A N 1
ATOM 823 C CA . PHE A 1 100 ? -4.256 -0.545 -20.550 1.00 55.91 100 PHE A CA 1
ATOM 824 C C . PHE A 1 100 ? -4.086 0.564 -19.496 1.00 55.91 100 PHE A C 1
ATOM 826 O O . PHE A 1 100 ? -4.012 1.739 -19.844 1.00 55.91 100 PHE A O 1
ATOM 833 N N . SER A 1 101 ? -3.992 0.205 -18.211 1.00 58.69 101 SER A N 1
ATOM 834 C CA . SER A 1 101 ? -3.606 1.119 -17.135 1.00 58.69 101 SER A CA 1
ATOM 835 C C . SER A 1 101 ? -2.086 1.357 -17.115 1.00 58.69 101 SER A C 1
ATOM 837 O O . SER A 1 101 ? -1.300 0.610 -17.694 1.00 58.69 101 SER A O 1
ATOM 839 N N . SER A 1 102 ? -1.643 2.420 -16.443 1.00 61.22 102 SER A N 1
ATOM 840 C CA . SER A 1 102 ? -0.243 2.879 -16.407 1.00 61.22 102 SER A CA 1
ATOM 841 C C . SER A 1 102 ? 0.774 1.898 -15.791 1.00 61.22 102 SER A C 1
ATOM 843 O O . SER A 1 102 ? 1.977 2.148 -15.874 1.00 61.22 102 SER A O 1
ATOM 845 N N . SER A 1 103 ? 0.331 0.787 -15.196 1.00 73.06 103 SER A N 1
ATOM 846 C CA . SER A 1 103 ? 1.187 -0.205 -14.527 1.00 73.06 103 SER A CA 1
ATOM 847 C C . SER A 1 103 ? 1.121 -1.546 -15.260 1.00 73.06 103 SER A C 1
ATOM 849 O O . SER A 1 103 ? 0.049 -1.980 -15.676 1.00 73.06 103 SER A O 1
ATOM 851 N N . SER A 1 104 ? 2.267 -2.211 -15.426 1.00 83.81 104 SER A N 1
ATOM 852 C CA . SER A 1 104 ? 2.301 -3.561 -16.008 1.00 83.81 104 SER A CA 1
ATOM 853 C C . SER A 1 104 ? 2.056 -4.595 -14.911 1.00 83.81 104 SER A C 1
ATOM 855 O O . SER A 1 104 ? 2.449 -4.379 -13.761 1.00 83.81 104 SER A O 1
ATOM 857 N N . ILE A 1 105 ? 1.381 -5.689 -15.262 1.00 90.00 105 ILE A N 1
ATOM 858 C CA . ILE A 1 105 ? 1.240 -6.846 -14.379 1.00 90.00 105 ILE A CA 1
ATOM 859 C C . ILE A 1 105 ? 2.385 -7.801 -14.693 1.00 90.00 105 ILE A C 1
ATOM 861 O O . ILE A 1 105 ? 2.672 -8.046 -15.866 1.00 90.00 105 ILE A O 1
ATOM 865 N N . TYR A 1 106 ? 3.029 -8.312 -13.651 1.00 92.81 106 TYR A N 1
ATOM 866 C CA . TYR A 1 106 ? 4.089 -9.301 -13.767 1.00 92.81 106 TYR A CA 1
ATOM 867 C C . TYR A 1 106 ? 3.756 -10.548 -12.960 1.00 92.81 106 TYR A C 1
ATOM 869 O O . TYR A 1 106 ? 3.233 -10.446 -11.847 1.00 92.81 106 TYR A O 1
ATOM 877 N N . TYR A 1 107 ? 4.132 -11.691 -13.514 1.00 93.75 107 TYR A N 1
ATOM 878 C CA . TYR A 1 107 ? 4.073 -12.998 -12.879 1.00 93.75 107 TYR A CA 1
ATOM 879 C C . TYR A 1 107 ? 5.495 -13.534 -12.778 1.00 93.75 107 TYR A C 1
ATOM 881 O O . TYR A 1 107 ? 6.205 -13.596 -13.781 1.00 93.75 107 TYR A O 1
ATOM 889 N N . LEU A 1 108 ? 5.939 -13.856 -11.565 1.00 92.56 108 LEU A N 1
ATOM 890 C CA . LEU A 1 108 ? 7.262 -14.435 -11.347 1.00 92.56 108 LEU A CA 1
ATOM 891 C C . LEU A 1 108 ? 7.164 -15.950 -11.430 1.00 92.56 108 LEU A C 1
ATOM 893 O O . LEU A 1 108 ? 6.261 -16.550 -10.848 1.00 92.56 108 LEU A O 1
ATOM 897 N N . ARG A 1 109 ? 8.126 -16.554 -12.121 1.00 90.19 109 ARG A N 1
ATOM 898 C CA . ARG A 1 109 ? 8.223 -17.999 -12.284 1.00 90.19 109 ARG A CA 1
ATOM 899 C C . ARG A 1 109 ? 9.379 -18.543 -11.466 1.00 90.19 109 ARG A C 1
ATOM 901 O O . ARG A 1 109 ? 10.411 -17.897 -11.291 1.00 90.19 109 ARG A O 1
ATOM 908 N N . VAL A 1 110 ? 9.173 -19.741 -10.937 1.00 86.69 110 VAL A N 1
ATOM 909 C CA . VAL A 1 110 ? 10.163 -20.477 -10.155 1.00 86.69 110 VAL A CA 1
ATOM 910 C C . VAL A 1 110 ? 10.586 -21.676 -10.981 1.00 86.69 110 VAL A C 1
ATOM 912 O O . VAL A 1 110 ? 9.739 -22.370 -11.538 1.00 86.69 110 VAL A O 1
ATOM 915 N N . ARG A 1 111 ? 11.892 -21.929 -11.060 1.00 79.69 111 ARG A N 1
ATOM 916 C CA . ARG A 1 111 ? 12.397 -23.136 -11.709 1.00 79.69 111 ARG A CA 1
ATOM 917 C C . ARG A 1 111 ? 12.043 -24.357 -10.858 1.00 79.69 111 ARG A C 1
ATOM 919 O O . ARG A 1 111 ? 12.350 -24.373 -9.664 1.00 79.69 111 ARG A O 1
ATOM 926 N N . SER A 1 112 ? 11.408 -25.360 -11.461 1.00 62.66 112 SER A N 1
ATOM 927 C CA . SER A 1 112 ? 11.147 -26.641 -10.801 1.00 62.66 112 SER A CA 1
ATOM 928 C C . SER A 1 112 ? 12.468 -27.268 -10.353 1.00 62.66 112 SER A C 1
ATOM 930 O O . SER A 1 112 ? 13.428 -27.337 -11.119 1.00 62.66 112 SER A O 1
ATOM 932 N N . THR A 1 113 ? 12.525 -27.724 -9.104 1.00 53.59 113 THR A N 1
ATOM 933 C CA . THR A 1 113 ? 13.721 -28.330 -8.491 1.00 53.59 113 THR A CA 1
ATOM 934 C C . THR A 1 113 ? 14.036 -29.732 -9.018 1.00 53.59 113 THR A C 1
ATOM 936 O O . THR A 1 113 ? 15.011 -30.335 -8.584 1.00 53.59 113 THR A O 1
ATOM 939 N N . GLU A 1 114 ? 13.239 -30.251 -9.951 1.00 51.06 114 GLU A N 1
ATOM 940 C CA . GLU A 1 114 ? 13.437 -31.556 -10.596 1.00 51.06 114 GLU A CA 1
ATOM 941 C C . GLU A 1 114 ? 14.721 -31.587 -11.451 1.00 51.06 114 GLU A C 1
ATOM 943 O O . GLU A 1 114 ? 15.365 -32.628 -11.558 1.00 51.06 114 GLU A O 1
ATOM 948 N N . ASP A 1 115 ? 15.173 -30.426 -11.940 1.00 42.50 115 ASP A N 1
ATOM 949 C CA . ASP A 1 115 ? 16.419 -30.272 -12.706 1.00 42.50 115 ASP A CA 1
ATOM 950 C C . ASP A 1 115 ? 17.676 -30.116 -11.829 1.00 42.50 115 ASP A C 1
ATOM 952 O O . ASP A 1 115 ? 18.795 -30.084 -12.340 1.00 42.50 115 ASP A O 1
ATOM 956 N N . CYS A 1 116 ? 17.526 -29.984 -10.507 1.00 38.91 116 CYS A N 1
ATOM 957 C CA . CYS A 1 116 ? 18.638 -29.778 -9.577 1.00 38.91 116 CYS A CA 1
ATOM 958 C C . CYS A 1 116 ? 19.043 -31.093 -8.896 1.00 38.91 116 CYS A C 1
ATOM 960 O O . CYS A 1 116 ? 19.157 -31.165 -7.676 1.00 38.91 116 CYS A O 1
ATOM 962 N N . THR A 1 117 ? 19.286 -32.140 -9.685 1.00 30.31 117 THR A N 1
ATOM 963 C CA . THR A 1 117 ? 20.037 -33.332 -9.252 1.00 30.31 117 THR A CA 1
ATOM 964 C C . THR A 1 117 ? 21.502 -33.217 -9.667 1.00 30.31 117 THR A C 1
ATOM 966 O O . THR A 1 117 ? 22.117 -34.156 -10.155 1.00 30.31 117 THR A O 1
ATOM 969 N N . SER A 1 118 ? 22.108 -32.058 -9.420 1.00 36.41 118 SER A N 1
ATOM 970 C CA . SER A 1 118 ? 23.564 -31.963 -9.334 1.00 36.41 118 SER A CA 1
ATOM 971 C C . SER A 1 118 ? 23.971 -32.384 -7.927 1.00 36.41 118 SER A C 1
ATOM 973 O O . SER A 1 118 ? 24.338 -31.565 -7.087 1.00 36.41 118 SER A O 1
ATOM 975 N N . THR A 1 119 ? 23.866 -33.683 -7.644 1.00 33.72 119 THR A N 1
ATOM 976 C CA . THR A 1 119 ? 24.702 -34.303 -6.619 1.00 33.72 119 THR A CA 1
ATOM 977 C C . THR A 1 119 ? 26.136 -34.242 -7.133 1.00 33.72 119 THR A C 1
ATOM 979 O O . THR A 1 119 ? 26.643 -35.209 -7.697 1.00 33.72 119 THR A O 1
ATOM 982 N N . GLU A 1 120 ? 26.795 -33.096 -6.974 1.00 33.88 120 GLU A N 1
ATOM 983 C CA . GLU A 1 120 ? 28.243 -33.126 -6.835 1.00 33.88 120 GLU A CA 1
ATOM 984 C C . GLU A 1 120 ? 28.506 -33.853 -5.521 1.00 33.88 120 GLU A C 1
ATOM 986 O O . GLU A 1 120 ? 28.281 -33.346 -4.422 1.00 33.88 120 GLU A O 1
ATOM 991 N N . SER A 1 121 ? 28.860 -35.126 -5.658 1.00 32.91 121 SER A N 1
ATOM 992 C CA . SER A 1 121 ? 29.314 -35.955 -4.565 1.00 32.91 121 SER A CA 1
ATOM 993 C C . SER A 1 121 ? 30.532 -35.284 -3.941 1.00 32.91 121 SER A C 1
ATOM 995 O O . SER A 1 121 ? 31.626 -35.325 -4.504 1.00 32.91 121 SER A O 1
ATOM 997 N N . CYS A 1 122 ? 30.357 -34.696 -2.762 1.00 28.06 122 CYS A N 1
ATOM 998 C CA . CYS A 1 122 ? 31.460 -34.424 -1.854 1.00 28.06 122 CYS A CA 1
ATOM 999 C C . CYS A 1 122 ? 32.028 -35.771 -1.380 1.00 28.06 122 CYS A C 1
ATOM 1001 O O . CYS A 1 122 ? 31.716 -36.251 -0.294 1.00 28.06 122 CYS A O 1
ATOM 1003 N N . THR A 1 123 ? 32.834 -36.418 -2.215 1.00 38.59 123 THR A N 1
ATOM 1004 C CA . THR A 1 123 ? 33.750 -37.476 -1.797 1.00 38.59 123 THR A CA 1
ATOM 1005 C C . THR A 1 123 ? 35.046 -36.814 -1.361 1.00 38.59 123 THR A C 1
ATOM 1007 O O . THR A 1 123 ? 35.865 -36.465 -2.204 1.00 38.59 123 THR A O 1
ATOM 1010 N N . ASP A 1 124 ? 35.195 -36.560 -0.062 1.00 31.12 124 ASP A N 1
ATOM 1011 C CA . ASP A 1 124 ? 36.196 -37.248 0.765 1.00 31.12 124 ASP A CA 1
ATOM 1012 C C . ASP A 1 124 ? 36.412 -36.569 2.130 1.00 31.12 124 ASP A C 1
ATOM 1014 O O . ASP A 1 124 ? 36.665 -35.372 2.200 1.00 31.12 124 ASP A O 1
ATOM 1018 N N . ARG A 1 125 ? 36.378 -37.418 3.175 1.00 33.50 125 ARG A N 1
ATOM 1019 C CA . ARG A 1 125 ? 37.064 -37.359 4.490 1.00 33.50 125 ARG A CA 1
ATOM 1020 C C . ARG A 1 125 ? 37.008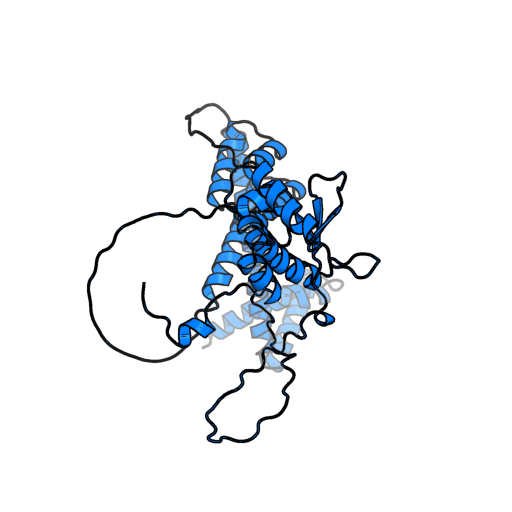 -36.030 5.273 1.00 33.50 125 ARG A C 1
ATOM 1022 O O . ARG A 1 125 ? 37.562 -35.024 4.869 1.00 33.50 125 ARG A O 1
ATOM 1029 N N . SER A 1 126 ? 36.473 -35.979 6.490 1.00 32.78 126 SER A N 1
ATOM 1030 C CA . SER A 1 126 ? 36.737 -36.909 7.589 1.00 32.78 126 SER A CA 1
ATOM 1031 C C . SER A 1 126 ? 35.530 -37.026 8.516 1.00 32.78 126 SER A C 1
ATOM 1033 O O . SER A 1 126 ? 34.915 -36.036 8.904 1.00 32.78 126 SER A O 1
ATOM 1035 N N . THR A 1 127 ? 35.222 -38.269 8.853 1.00 36.16 127 THR A N 1
ATOM 1036 C CA . THR A 1 127 ? 34.356 -38.699 9.945 1.00 36.16 127 THR A CA 1
ATOM 1037 C C . THR A 1 127 ? 34.942 -38.272 11.285 1.00 36.16 127 THR A C 1
ATOM 1039 O O . THR A 1 127 ? 36.115 -38.546 11.517 1.00 36.16 127 THR A O 1
ATOM 1042 N N . GLU A 1 128 ? 34.121 -37.674 12.149 1.00 32.03 128 GLU A N 1
ATOM 1043 C CA . GLU A 1 128 ? 34.018 -38.035 13.571 1.00 32.03 128 GLU A CA 1
ATOM 1044 C C . GLU A 1 128 ? 32.775 -37.363 14.193 1.00 32.03 128 GLU A C 1
ATOM 1046 O O . GLU A 1 128 ? 32.701 -36.153 14.383 1.00 32.03 128 GLU A O 1
ATOM 1051 N N . ASP A 1 129 ? 31.766 -38.219 14.372 1.00 27.53 129 ASP A N 1
ATOM 1052 C CA . ASP A 1 129 ? 30.566 -38.204 15.214 1.00 27.53 129 ASP A CA 1
ATOM 1053 C C . ASP A 1 129 ? 30.080 -36.918 15.902 1.00 27.53 129 ASP A C 1
ATOM 1055 O O . ASP A 1 129 ? 30.700 -36.394 16.822 1.00 27.53 129 ASP A O 1
ATOM 1059 N N . CYS A 1 130 ? 28.819 -36.573 15.610 1.00 26.61 130 CYS A N 1
ATOM 1060 C CA . CYS A 1 130 ? 27.758 -36.552 16.629 1.00 26.61 130 CYS A CA 1
ATOM 1061 C C . CYS A 1 130 ? 26.369 -36.694 15.972 1.00 26.61 130 CYS A C 1
ATOM 1063 O O . CYS A 1 130 ? 25.778 -35.741 15.475 1.00 26.61 130 CYS A O 1
ATOM 1065 N N . THR A 1 131 ? 25.896 -37.941 15.958 1.00 31.23 131 THR A N 1
ATOM 1066 C CA . THR A 1 131 ? 24.519 -38.408 16.213 1.00 31.23 131 THR A CA 1
ATOM 1067 C C . THR A 1 131 ? 23.341 -37.426 16.108 1.00 31.23 131 THR A C 1
ATOM 1069 O O . THR A 1 131 ? 23.144 -36.556 16.950 1.00 31.23 131 THR A O 1
ATOM 1072 N N . THR A 1 132 ? 22.460 -37.757 15.159 1.00 36.28 132 THR A N 1
ATOM 1073 C CA . THR A 1 132 ? 20.995 -37.830 15.312 1.00 36.28 132 THR A CA 1
ATOM 1074 C C . THR A 1 132 ? 20.271 -36.577 15.809 1.00 36.28 132 THR A C 1
ATOM 1076 O O . THR A 1 132 ? 19.890 -36.517 16.972 1.00 36.28 132 THR A O 1
ATOM 1079 N N . ILE A 1 133 ? 19.896 -35.678 14.892 1.00 30.58 133 ILE A N 1
ATOM 1080 C CA . ILE A 1 133 ? 18.565 -35.053 14.946 1.00 30.58 133 ILE A CA 1
ATOM 1081 C C . ILE A 1 133 ? 17.945 -35.088 13.549 1.00 30.58 133 ILE A C 1
ATOM 1083 O O . ILE A 1 133 ? 18.475 -34.561 12.574 1.00 30.58 133 ILE A O 1
ATOM 1087 N N . SER A 1 134 ? 16.836 -35.815 13.526 1.00 28.44 134 SER A N 1
ATOM 1088 C CA . SER A 1 134 ? 15.726 -35.883 12.595 1.00 28.44 134 SER A CA 1
ATOM 1089 C C . SER A 1 134 ? 15.607 -34.790 11.536 1.00 28.44 134 SER A C 1
ATOM 1091 O O . SER A 1 134 ? 15.777 -33.601 11.780 1.00 28.44 134 SER A O 1
ATOM 1093 N N . THR A 1 135 ? 15.155 -35.243 10.371 1.00 36.34 135 THR A N 1
ATOM 1094 C CA . THR A 1 135 ? 14.363 -34.495 9.395 1.00 36.34 135 THR A CA 1
ATOM 1095 C C . THR A 1 135 ? 13.305 -33.626 10.075 1.00 36.34 135 THR A C 1
ATOM 1097 O O . THR A 1 135 ? 12.177 -34.061 10.301 1.00 36.34 135 THR A O 1
ATOM 1100 N N . GLU A 1 136 ? 13.662 -32.385 10.373 1.00 28.59 136 GLU A N 1
ATOM 1101 C CA . GLU A 1 136 ? 12.714 -31.335 10.705 1.00 28.59 136 GLU A CA 1
ATOM 1102 C C . GLU A 1 136 ? 12.493 -30.489 9.457 1.00 28.59 136 GLU A C 1
ATOM 1104 O O . GLU A 1 136 ? 13.330 -29.707 9.004 1.00 28.59 136 GLU A O 1
ATOM 1109 N N . VAL A 1 137 ? 11.330 -30.715 8.857 1.00 32.09 137 VAL A N 1
ATOM 1110 C CA . VAL A 1 137 ? 10.726 -29.828 7.878 1.00 32.09 137 VAL A CA 1
ATOM 1111 C C . VAL A 1 137 ? 10.588 -28.460 8.551 1.00 32.09 137 VAL A C 1
ATOM 1113 O O . VAL A 1 137 ? 9.666 -28.238 9.331 1.00 32.09 137 VAL A O 1
ATOM 1116 N N . CYS A 1 138 ? 11.490 -27.524 8.252 1.00 24.88 138 CYS A N 1
ATOM 1117 C CA . CYS A 1 138 ? 11.381 -26.129 8.690 1.00 24.88 138 CYS A CA 1
ATOM 1118 C C . CYS A 1 138 ? 10.307 -25.376 7.884 1.00 24.88 138 CYS A C 1
ATOM 1120 O O . CYS A 1 138 ? 10.543 -24.314 7.312 1.00 24.88 138 CYS A O 1
ATOM 1122 N N . THR A 1 139 ? 9.097 -25.926 7.833 1.00 33.97 139 THR A N 1
ATOM 1123 C CA . THR A 1 139 ? 7.873 -25.160 7.632 1.00 33.97 139 THR A CA 1
ATOM 1124 C C . THR A 1 139 ? 7.390 -24.812 9.028 1.00 33.97 139 THR A C 1
ATOM 1126 O O . THR A 1 139 ? 6.833 -25.683 9.681 1.00 33.97 139 THR A O 1
ATOM 1129 N N . ASN A 1 140 ? 7.720 -23.610 9.509 1.00 36.84 140 ASN A N 1
ATOM 1130 C CA . ASN A 1 140 ? 7.056 -22.844 10.580 1.00 36.84 140 ASN A CA 1
ATOM 1131 C C . ASN A 1 140 ? 8.077 -21.917 11.257 1.00 36.84 140 ASN A C 1
ATOM 1133 O O . ASN A 1 140 ? 8.557 -22.170 12.355 1.00 36.84 140 ASN A O 1
ATOM 1137 N N . SER A 1 141 ? 8.387 -20.798 10.603 1.00 29.44 141 SER A N 1
ATOM 1138 C CA . SER A 1 141 ? 8.803 -19.593 11.319 1.00 29.44 141 SER A CA 1
ATOM 1139 C C . SER A 1 141 ? 7.701 -18.563 11.119 1.00 29.44 141 SER A C 1
ATOM 1141 O O . SER A 1 141 ? 7.564 -17.959 10.050 1.00 29.44 141 SER A O 1
ATOM 1143 N N . SER A 1 142 ? 6.861 -18.439 12.145 1.00 35.53 142 SER A N 1
ATOM 1144 C CA . SER A 1 142 ? 5.854 -17.396 12.277 1.00 35.53 142 SER A CA 1
ATOM 1145 C C . SER A 1 142 ? 6.544 -16.037 12.241 1.00 35.53 142 SER A C 1
ATOM 1147 O O . SER A 1 142 ? 7.081 -15.561 13.234 1.00 35.53 142 SER A O 1
ATOM 1149 N N . THR A 1 143 ? 6.531 -15.410 11.069 1.00 36.97 143 THR A N 1
ATOM 1150 C CA . THR A 1 143 ? 6.871 -13.995 10.880 1.00 36.97 143 THR A CA 1
ATOM 1151 C C . THR A 1 143 ? 5.579 -13.188 10.807 1.00 36.97 143 THR A C 1
ATOM 1153 O O . THR A 1 143 ? 5.308 -12.473 9.842 1.00 36.97 143 THR A O 1
ATOM 1156 N N . GLU A 1 144 ? 4.738 -13.334 11.830 1.00 36.81 144 GLU A N 1
ATOM 1157 C CA . GLU A 1 144 ? 3.661 -12.383 12.071 1.00 36.81 144 GLU A CA 1
ATOM 1158 C C . GLU A 1 144 ? 4.285 -11.087 12.613 1.00 36.81 144 GLU A C 1
ATOM 1160 O O . GLU A 1 144 ? 4.945 -11.087 13.648 1.00 36.81 144 GLU A O 1
ATOM 1165 N N . ASN A 1 145 ? 4.050 -9.984 11.891 1.00 40.31 145 ASN A N 1
ATOM 1166 C CA . ASN A 1 145 ? 4.199 -8.581 12.322 1.00 40.31 145 ASN A CA 1
ATOM 1167 C C . ASN A 1 145 ? 5.481 -7.779 12.014 1.00 40.31 145 ASN A C 1
ATOM 1169 O O . ASN A 1 145 ? 5.696 -6.759 12.661 1.00 40.31 145 ASN A O 1
ATOM 1173 N N . LEU A 1 146 ? 6.278 -8.098 10.981 1.00 32.94 146 LEU A N 1
ATOM 1174 C CA . LEU A 1 146 ? 7.444 -7.248 10.626 1.00 32.94 146 LEU A CA 1
ATOM 1175 C C . LEU A 1 146 ? 7.484 -6.639 9.217 1.00 32.94 146 LEU A C 1
ATOM 1177 O O . LEU A 1 146 ? 8.479 -6.018 8.852 1.00 32.94 146 LEU A O 1
ATOM 1181 N N . TYR A 1 147 ? 6.408 -6.710 8.433 1.00 36.47 147 TYR A N 1
ATOM 1182 C CA . TYR A 1 147 ? 6.405 -6.103 7.098 1.00 36.47 147 TYR A CA 1
ATOM 1183 C C . TYR A 1 147 ? 5.290 -5.075 6.943 1.00 36.47 147 TYR A C 1
ATOM 1185 O O . TYR A 1 147 ? 4.157 -5.397 6.592 1.00 36.47 147 TYR A O 1
ATOM 1193 N N . ALA A 1 148 ? 5.645 -3.809 7.173 1.00 32.88 148 ALA A N 1
ATOM 1194 C CA . ALA A 1 148 ? 4.838 -2.680 6.743 1.00 32.88 148 ALA A CA 1
ATOM 1195 C C . ALA A 1 148 ? 4.592 -2.776 5.226 1.00 32.88 148 ALA A C 1
ATOM 1197 O O . ALA A 1 148 ? 5.517 -2.875 4.416 1.00 32.88 148 ALA A O 1
ATOM 1198 N N . SER A 1 149 ? 3.308 -2.782 4.877 1.00 36.44 149 SER A N 1
ATOM 1199 C CA . SER A 1 149 ? 2.743 -2.868 3.533 1.00 36.44 149 SER A CA 1
ATOM 1200 C C .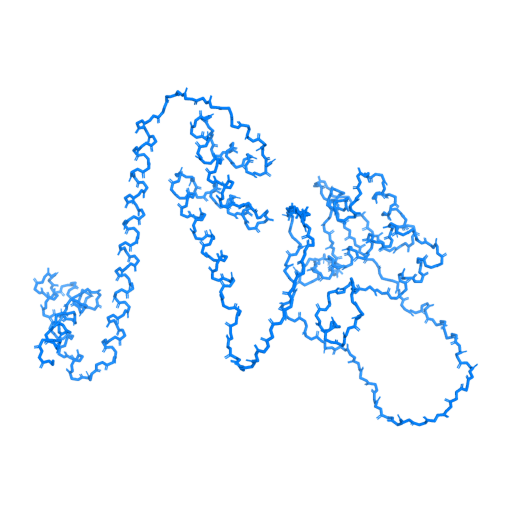 SER A 1 149 ? 3.451 -1.954 2.521 1.00 36.44 149 SER A C 1
ATOM 1202 O O . SER A 1 149 ? 3.251 -0.741 2.521 1.00 36.44 149 SER A O 1
ATOM 1204 N N . LYS A 1 150 ? 4.185 -2.554 1.574 1.00 36.75 150 LYS A N 1
ATOM 1205 C CA . LYS A 1 150 ? 4.597 -1.913 0.312 1.00 36.75 150 LYS A CA 1
ATOM 1206 C C . LYS A 1 150 ? 3.988 -2.604 -0.908 1.00 36.75 150 LYS A C 1
ATOM 1208 O O . LYS A 1 150 ? 4.700 -2.942 -1.845 1.00 36.75 150 LYS A O 1
ATOM 1213 N N . ASN A 1 151 ? 2.669 -2.787 -0.905 1.00 38.34 151 ASN A N 1
ATOM 1214 C CA . ASN A 1 151 ? 1.918 -3.123 -2.122 1.00 38.34 151 ASN A CA 1
ATOM 1215 C C . ASN A 1 151 ? 0.792 -2.128 -2.432 1.00 38.34 151 ASN A C 1
ATOM 1217 O O . ASN A 1 151 ? -0.172 -2.467 -3.100 1.00 38.34 151 ASN A O 1
ATOM 1221 N N . ASN A 1 152 ? 0.939 -0.869 -2.022 1.00 35.19 152 ASN A N 1
ATOM 1222 C CA . ASN A 1 152 ? 0.185 0.230 -2.617 1.00 35.19 152 ASN A CA 1
ATOM 1223 C C . ASN A 1 152 ? 1.147 1.364 -2.973 1.00 35.19 152 ASN A C 1
ATOM 1225 O O . ASN A 1 152 ? 2.034 1.702 -2.190 1.00 35.19 152 ASN A O 1
ATOM 1229 N N . TYR A 1 153 ? 0.972 1.908 -4.177 1.00 34.03 153 TYR A N 1
ATOM 1230 C CA . TYR A 1 153 ? 1.660 3.087 -4.693 1.00 34.03 153 TYR A CA 1
ATOM 1231 C C . TYR A 1 153 ? 1.743 4.194 -3.635 1.00 34.03 153 TYR A C 1
ATOM 1233 O O . TYR A 1 153 ? 0.732 4.809 -3.303 1.00 34.03 153 TYR A O 1
ATOM 1241 N N . ASN A 1 154 ? 2.956 4.469 -3.158 1.00 29.73 154 ASN A N 1
ATOM 1242 C CA . ASN A 1 154 ? 3.528 5.806 -3.000 1.00 29.73 154 ASN A CA 1
ATOM 1243 C C . ASN A 1 154 ? 4.912 5.687 -2.357 1.00 29.73 154 ASN A C 1
ATOM 1245 O O . ASN A 1 154 ? 5.076 5.185 -1.249 1.00 29.73 154 ASN A O 1
ATOM 1249 N N . LYS A 1 155 ? 5.924 6.167 -3.077 1.00 31.23 155 LYS A N 1
ATOM 1250 C CA . LYS A 1 155 ? 7.278 6.325 -2.565 1.00 31.23 155 LYS A CA 1
ATOM 1251 C C . LYS A 1 155 ? 7.473 7.790 -2.212 1.00 31.23 155 LYS A C 1
ATOM 1253 O O . LYS A 1 155 ? 7.292 8.635 -3.082 1.00 31.23 155 LYS A O 1
ATOM 1258 N N . ASN A 1 156 ? 7.857 8.068 -0.972 1.00 31.75 156 ASN A N 1
ATOM 1259 C CA . ASN A 1 156 ? 8.437 9.349 -0.595 1.00 31.75 156 ASN A CA 1
ATOM 1260 C C . ASN A 1 156 ? 9.834 9.146 0.005 1.00 31.75 156 ASN A C 1
ATOM 1262 O O . ASN A 1 156 ? 10.208 8.051 0.428 1.00 31.75 156 ASN A O 1
ATOM 1266 N N . ASN A 1 157 ? 10.611 10.216 -0.117 1.00 34.25 157 ASN A N 1
ATOM 1267 C CA . ASN A 1 157 ? 12.060 10.262 -0.241 1.00 34.25 157 ASN A CA 1
ATOM 1268 C C . ASN A 1 157 ? 12.847 9.866 1.015 1.00 34.25 157 ASN A C 1
ATOM 1270 O O . ASN A 1 157 ? 12.490 10.208 2.136 1.00 34.25 157 ASN A O 1
ATOM 1274 N N . LEU A 1 158 ? 13.994 9.226 0.771 1.00 29.02 158 LEU A N 1
ATOM 1275 C CA . LEU A 1 158 ? 15.109 9.108 1.705 1.00 29.02 158 LEU A CA 1
ATOM 1276 C C . LEU A 1 158 ? 16.032 10.316 1.484 1.00 29.02 158 LEU A C 1
ATOM 1278 O O . LEU A 1 158 ? 16.832 10.303 0.547 1.00 29.02 158 LEU A O 1
ATOM 1282 N N . GLU A 1 159 ? 15.927 11.348 2.319 1.00 31.94 159 GLU A N 1
ATOM 1283 C CA . GLU A 1 159 ? 16.976 12.367 2.415 1.00 31.94 159 GLU A CA 1
ATOM 1284 C C . GLU A 1 159 ? 18.102 11.861 3.321 1.00 31.94 159 GLU A C 1
ATOM 1286 O O . GLU A 1 159 ? 17.898 11.468 4.469 1.00 31.94 159 GLU A O 1
ATOM 1291 N N . ARG A 1 160 ? 19.311 11.837 2.759 1.00 27.98 160 ARG A N 1
ATOM 1292 C CA . ARG A 1 160 ? 20.56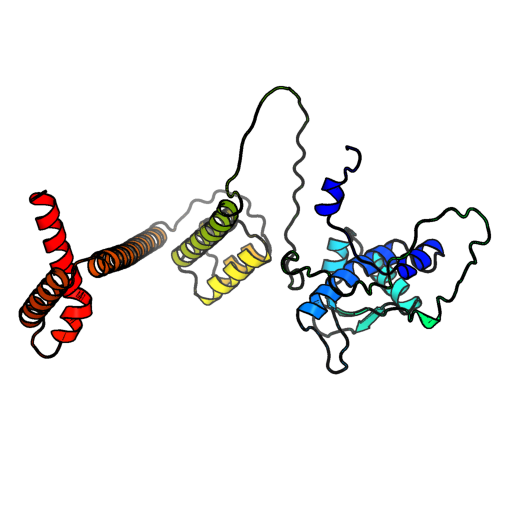5 11.535 3.444 1.00 27.98 160 ARG A CA 1
ATOM 1293 C C . ARG A 1 160 ? 21.196 12.869 3.835 1.00 27.98 160 ARG A C 1
ATOM 1295 O O . ARG A 1 160 ? 21.858 13.484 3.006 1.00 27.98 160 ARG A O 1
ATOM 1302 N N . THR A 1 161 ? 21.021 13.305 5.077 1.00 26.19 161 THR A N 1
ATOM 1303 C CA . THR A 1 161 ? 21.822 14.397 5.644 1.00 26.19 161 THR A CA 1
ATOM 1304 C C . THR A 1 161 ? 23.154 13.842 6.139 1.00 26.19 161 THR A C 1
ATOM 1306 O O . THR A 1 161 ? 23.227 12.976 7.008 1.00 26.19 161 THR A O 1
ATOM 1309 N N . THR A 1 162 ? 24.226 14.324 5.524 1.00 33.00 162 THR A N 1
ATOM 1310 C CA . THR A 1 162 ? 25.613 14.152 5.952 1.00 33.00 162 THR A CA 1
ATOM 1311 C C . THR A 1 162 ? 25.933 15.153 7.058 1.00 33.00 162 THR A C 1
ATOM 1313 O O . THR A 1 162 ? 25.832 16.348 6.801 1.00 33.00 162 THR A O 1
ATOM 1316 N N . THR A 1 163 ? 26.415 14.708 8.220 1.00 28.77 163 THR A N 1
ATOM 1317 C CA . THR A 1 163 ? 27.261 15.540 9.096 1.00 28.77 163 THR A CA 1
ATOM 1318 C C . THR A 1 163 ? 28.208 14.691 9.940 1.00 28.77 163 THR A C 1
ATOM 1320 O O . THR A 1 163 ? 27.947 13.529 10.236 1.00 28.77 163 THR A O 1
ATOM 1323 N N . ASN A 1 164 ? 29.335 15.328 10.237 1.00 32.03 164 ASN A N 1
ATOM 1324 C CA . ASN A 1 164 ? 30.621 14.837 10.704 1.00 32.03 164 ASN A CA 1
ATOM 1325 C C . ASN A 1 164 ? 30.671 14.123 12.067 1.00 32.03 164 ASN A C 1
ATOM 1327 O O . ASN A 1 164 ? 29.860 14.341 12.960 1.00 32.03 164 ASN A O 1
ATOM 1331 N N . LEU A 1 165 ? 31.745 13.338 12.166 1.00 31.64 165 LEU A N 1
ATOM 1332 C CA . LEU A 1 165 ? 32.448 12.792 13.329 1.00 31.64 165 LEU A CA 1
ATOM 1333 C C . LEU A 1 165 ? 32.703 13.843 14.434 1.00 31.64 165 LEU A C 1
ATOM 1335 O O . LEU A 1 165 ? 33.149 14.928 14.085 1.00 31.64 165 LEU A O 1
ATOM 1339 N N . GLU A 1 166 ? 32.558 13.494 15.725 1.00 31.81 166 GLU A N 1
ATOM 1340 C CA . GLU A 1 166 ? 33.640 13.589 16.732 1.00 31.81 166 GLU A CA 1
ATOM 1341 C C . GLU A 1 166 ? 33.285 12.873 18.058 1.00 31.81 166 GLU A C 1
ATOM 1343 O O . GLU A 1 166 ? 32.126 12.633 18.385 1.00 31.81 166 GLU A O 1
ATOM 1348 N N . SER A 1 167 ? 34.326 12.474 18.788 1.00 36.81 167 SER A N 1
ATOM 1349 C CA . SER A 1 167 ? 34.368 11.470 19.863 1.00 36.81 167 SER A CA 1
ATOM 1350 C C . SER A 1 167 ? 34.359 12.086 21.275 1.00 36.81 167 SER A C 1
ATOM 1352 O O . SER A 1 167 ? 34.936 13.157 21.432 1.00 36.81 167 SER A O 1
ATOM 1354 N N . LYS A 1 168 ? 33.864 11.362 22.309 1.00 29.06 168 LYS A N 1
ATOM 1355 C CA . LYS A 1 168 ? 34.524 11.116 23.635 1.00 29.06 168 LYS A CA 1
ATOM 1356 C C . LYS A 1 168 ? 33.605 10.474 24.714 1.00 29.06 168 LYS A C 1
ATOM 1358 O O . LYS A 1 168 ? 32.729 11.123 25.258 1.00 29.06 168 LYS A O 1
ATOM 1363 N N . ASN A 1 169 ? 33.898 9.202 25.019 1.00 32.56 169 ASN A N 1
ATOM 1364 C CA . ASN A 1 169 ? 34.169 8.527 26.314 1.00 32.56 169 ASN A CA 1
ATOM 1365 C C . ASN A 1 169 ? 33.349 8.697 27.630 1.00 32.56 169 ASN A C 1
ATOM 1367 O O . ASN A 1 169 ? 33.285 9.790 28.179 1.00 32.56 169 ASN A O 1
ATOM 1371 N N . LYS A 1 170 ? 33.087 7.502 28.230 1.00 31.77 170 LYS A N 1
ATOM 1372 C CA . LYS A 1 170 ? 32.984 7.080 29.668 1.00 31.77 170 LYS A CA 1
ATOM 1373 C C . LYS A 1 170 ? 31.696 7.459 30.450 1.00 31.77 170 LYS A C 1
ATOM 1375 O O . LYS A 1 170 ? 31.213 8.557 30.253 1.00 31.77 170 LYS A O 1
ATOM 1380 N N . ILE A 1 171 ? 31.107 6.686 31.386 1.00 32.16 171 ILE A N 1
ATOM 1381 C CA . ILE A 1 171 ? 31.295 5.346 32.014 1.00 32.16 171 ILE A CA 1
ATOM 1382 C C . ILE A 1 171 ? 30.034 5.033 32.896 1.00 32.16 171 ILE A C 1
ATOM 1384 O O . ILE A 1 171 ? 29.394 5.996 33.304 1.00 32.16 171 ILE A O 1
ATOM 1388 N N . GLU A 1 172 ? 29.766 3.736 33.196 1.00 28.72 172 GLU A N 1
ATOM 1389 C CA . GLU A 1 172 ? 28.940 3.121 34.302 1.00 28.72 172 GLU A CA 1
ATOM 1390 C C . GLU A 1 172 ? 27.428 3.461 34.418 1.00 28.72 172 GLU A C 1
ATOM 1392 O O . GLU A 1 172 ? 27.015 4.563 34.099 1.00 28.72 172 GLU A O 1
ATOM 1397 N N . GLU A 1 173 ? 26.477 2.647 34.906 1.00 29.42 173 GLU A N 1
ATOM 1398 C CA . GLU A 1 173 ? 26.258 1.228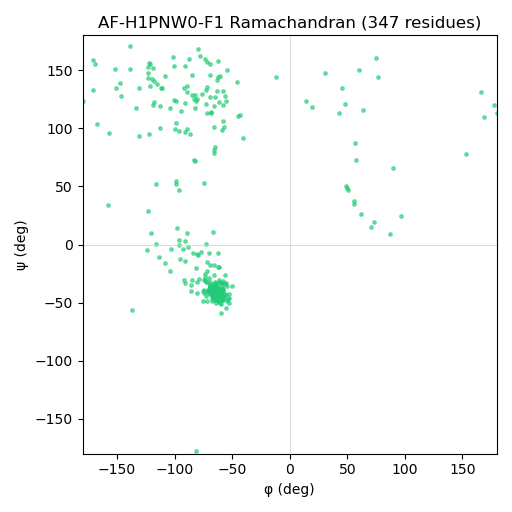 35.273 1.00 29.42 173 GLU A CA 1
ATOM 1399 C C . GLU A 1 173 ? 24.719 1.106 35.555 1.00 29.42 173 GLU A C 1
ATOM 1401 O O . GLU A 1 173 ? 24.173 1.996 36.193 1.00 29.42 173 GLU A O 1
ATOM 1406 N N . ILE A 1 174 ? 24.035 0.080 34.999 1.00 35.06 174 ILE A N 1
ATOM 1407 C CA . ILE A 1 174 ? 22.925 -0.813 35.497 1.00 35.06 174 ILE A CA 1
ATOM 1408 C C . ILE A 1 174 ? 21.880 -0.266 36.544 1.00 35.06 174 ILE A C 1
ATOM 1410 O O . ILE A 1 174 ? 22.322 0.442 37.437 1.00 35.06 174 ILE A O 1
ATOM 1414 N N . PRO A 1 175 ? 20.553 -0.648 36.619 1.00 38.19 175 PRO A N 1
ATOM 1415 C CA . PRO A 1 175 ? 19.790 -1.770 36.006 1.00 38.19 175 PRO A CA 1
ATOM 1416 C C . PRO A 1 175 ? 18.360 -1.477 35.443 1.00 38.19 175 PRO A C 1
ATOM 1418 O O . PRO A 1 175 ? 17.719 -0.480 35.734 1.00 38.19 175 PRO A O 1
ATOM 1421 N N . ALA A 1 176 ? 17.841 -2.495 34.738 1.00 27.47 176 ALA A N 1
ATOM 1422 C CA . ALA A 1 176 ? 16.449 -2.986 34.690 1.00 27.47 176 ALA A CA 1
ATOM 1423 C C . ALA A 1 176 ? 15.288 -2.113 34.148 1.00 27.47 176 ALA A C 1
ATOM 1425 O O . ALA A 1 176 ? 14.828 -1.172 34.774 1.00 27.47 176 ALA A O 1
ATOM 1426 N N . LYS A 1 177 ? 14.736 -2.623 33.029 1.00 40.72 177 LYS A N 1
ATOM 1427 C CA . LYS A 1 177 ? 13.308 -2.747 32.659 1.00 40.72 177 LYS A CA 1
ATOM 1428 C C . LYS A 1 177 ? 12.387 -1.549 32.948 1.00 40.72 177 LYS A C 1
ATOM 1430 O O . LYS A 1 177 ? 11.982 -1.352 34.079 1.00 40.72 177 LYS A O 1
ATOM 1435 N N . GLU A 1 178 ? 11.900 -0.916 31.873 1.00 28.56 178 GLU A N 1
ATOM 1436 C CA . GLU A 1 178 ? 10.484 -0.983 31.449 1.00 28.56 178 GLU A CA 1
ATOM 1437 C C . GLU A 1 178 ? 10.217 -0.162 30.156 1.00 28.56 178 GLU A C 1
ATOM 1439 O O . GLU A 1 178 ? 10.469 1.032 30.070 1.00 28.56 178 GLU A O 1
ATOM 1444 N N . ASN A 1 179 ? 9.687 -0.845 29.132 1.00 36.94 179 ASN A N 1
ATOM 1445 C CA . ASN A 1 179 ? 8.665 -0.381 28.177 1.00 36.94 179 ASN A CA 1
ATOM 1446 C C . ASN A 1 179 ? 8.911 0.895 27.328 1.00 36.94 179 ASN A C 1
ATOM 1448 O O . ASN A 1 179 ? 8.200 1.888 27.457 1.00 36.94 179 ASN A O 1
ATOM 1452 N N . SER A 1 180 ? 9.801 0.830 26.326 1.00 37.44 180 SER A N 1
ATOM 1453 C CA . SER A 1 180 ? 9.989 1.913 25.328 1.00 37.44 180 SER A CA 1
ATOM 1454 C C . SER A 1 180 ? 9.085 1.827 24.076 1.00 37.44 180 SER A C 1
ATOM 1456 O O . SER A 1 180 ? 9.144 2.713 23.225 1.00 37.44 180 SER A O 1
ATOM 1458 N N . SER A 1 181 ? 8.238 0.802 23.921 1.00 38.38 181 SER A N 1
ATOM 1459 C CA . SER A 1 181 ? 7.440 0.614 22.688 1.00 38.38 181 SER A CA 1
ATOM 1460 C C . SER A 1 181 ? 6.184 1.500 22.593 1.00 38.38 181 SER A C 1
ATOM 1462 O O . SER A 1 181 ? 5.538 1.535 21.551 1.00 38.38 181 SER A O 1
ATOM 1464 N N . SER A 1 182 ? 5.814 2.212 23.663 1.00 44.97 182 SER A N 1
ATOM 1465 C CA . SER A 1 182 ? 4.552 2.967 23.737 1.00 44.97 182 SER A CA 1
ATOM 1466 C C . SER A 1 182 ? 4.643 4.386 23.145 1.00 44.97 182 SER A C 1
ATOM 1468 O O . SER A 1 182 ? 3.698 4.862 22.520 1.00 44.97 182 SER A O 1
ATOM 1470 N N . SER A 1 183 ? 5.781 5.079 23.277 1.00 44.25 183 SER A N 1
ATOM 1471 C CA . SER A 1 183 ? 5.845 6.526 22.993 1.00 44.25 183 SER A CA 1
ATOM 1472 C C . SER A 1 183 ? 5.830 6.885 21.501 1.00 44.25 183 SER A C 1
ATOM 1474 O O . SER A 1 183 ? 5.299 7.933 21.128 1.00 44.25 183 SER A O 1
ATOM 1476 N N . LEU A 1 184 ? 6.371 6.018 20.639 1.00 46.53 184 LEU A N 1
ATOM 1477 C CA . LEU A 1 184 ? 6.502 6.290 19.205 1.00 46.53 184 LEU A CA 1
ATOM 1478 C C . LEU A 1 184 ? 5.152 6.187 18.475 1.00 46.53 184 LEU A C 1
ATOM 1480 O O . LEU A 1 184 ? 4.805 7.064 17.686 1.00 46.53 184 LEU A O 1
ATOM 1484 N N . GLU A 1 185 ? 4.345 5.174 18.812 1.00 54.00 185 GLU A N 1
ATOM 1485 C CA . GLU 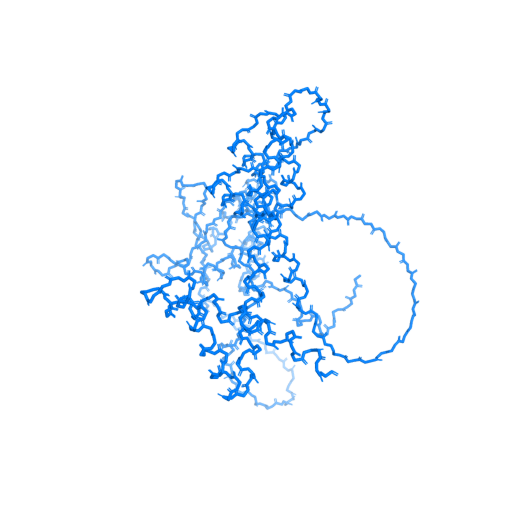A 1 185 ? 2.980 5.042 18.288 1.00 54.00 185 GLU A CA 1
ATOM 1486 C C . GLU A 1 185 ? 2.069 6.185 18.750 1.00 54.00 185 GLU A C 1
ATOM 1488 O O . GLU A 1 185 ? 1.206 6.637 17.994 1.00 54.00 185 GLU A O 1
ATOM 1493 N N . ILE A 1 186 ? 2.241 6.660 19.989 1.00 57.53 186 ILE A N 1
ATOM 1494 C CA . ILE A 1 186 ? 1.479 7.798 20.522 1.00 57.53 186 ILE A CA 1
ATOM 1495 C C . ILE A 1 186 ? 1.801 9.066 19.722 1.00 57.53 186 ILE A C 1
ATOM 1497 O O . ILE A 1 186 ? 0.891 9.816 19.367 1.00 57.53 186 ILE A O 1
ATOM 1501 N N . LEU A 1 187 ? 3.072 9.277 19.368 1.00 55.94 187 LEU A N 1
ATOM 1502 C CA . LEU A 1 187 ? 3.511 10.448 18.610 1.00 55.94 187 LEU A CA 1
ATOM 1503 C C . LEU A 1 187 ? 2.980 10.453 17.167 1.00 55.94 187 LEU A C 1
ATOM 1505 O O . LEU A 1 187 ? 2.577 11.503 16.662 1.00 55.94 187 LEU A O 1
ATOM 1509 N N . GLU A 1 188 ? 2.934 9.299 16.498 1.00 63.94 188 GLU A N 1
ATOM 1510 C CA . GLU A 1 188 ? 2.357 9.185 15.152 1.00 63.94 188 GLU A CA 1
ATOM 1511 C C . GLU A 1 188 ? 0.835 9.372 15.157 1.00 63.94 188 GLU A C 1
ATOM 1513 O O . GLU A 1 188 ? 0.296 10.107 14.322 1.00 63.94 188 GLU A O 1
ATOM 1518 N N . LYS A 1 189 ? 0.141 8.795 16.146 1.00 72.12 189 LYS A N 1
ATOM 1519 C CA . LYS A 1 189 ? -1.306 8.988 16.341 1.00 72.12 189 LYS A CA 1
ATOM 1520 C C . LYS A 1 189 ? -1.647 10.458 16.620 1.00 72.12 189 LYS A C 1
ATOM 1522 O O . LYS A 1 189 ? -2.633 10.970 16.083 1.00 72.12 189 LYS A O 1
ATOM 1527 N N . GLU A 1 190 ? -0.814 11.160 17.383 1.00 72.75 190 GLU A N 1
ATOM 1528 C CA . GLU A 1 190 ? -0.999 12.580 17.693 1.00 72.75 190 GLU A CA 1
ATOM 1529 C C . GLU A 1 190 ? -0.746 13.483 16.470 1.00 72.75 190 GLU A C 1
ATOM 1531 O O . GLU A 1 190 ? -1.550 14.373 16.181 1.00 72.75 190 GLU A O 1
ATOM 1536 N N . LYS A 1 191 ? 0.277 13.196 15.650 1.00 75.25 191 LYS A N 1
ATOM 1537 C CA . LYS A 1 191 ? 0.509 13.899 14.369 1.00 75.25 191 LYS A CA 1
ATOM 1538 C C . LYS A 1 191 ? -0.689 13.783 13.423 1.00 75.25 191 LYS A C 1
ATOM 1540 O O . LYS A 1 191 ? -1.145 14.778 12.861 1.00 75.25 191 LYS A O 1
ATOM 1545 N N . ILE A 1 192 ? -1.245 12.581 13.286 1.00 77.50 192 ILE A N 1
ATOM 1546 C CA . ILE A 1 192 ? -2.435 12.318 12.462 1.00 77.50 192 ILE A CA 1
ATOM 1547 C C . ILE A 1 192 ? -3.643 13.119 12.972 1.00 77.50 192 ILE A C 1
ATOM 1549 O O . ILE A 1 192 ? -4.393 13.704 12.181 1.00 77.50 192 ILE A O 1
ATOM 1553 N N . ARG A 1 193 ? -3.828 13.182 14.297 1.00 78.38 193 ARG A N 1
ATOM 1554 C CA . ARG A 1 193 ? -4.908 13.949 14.933 1.00 78.38 193 ARG A CA 1
ATOM 1555 C C . ARG A 1 193 ? -4.783 15.448 14.643 1.00 78.38 193 ARG A C 1
ATOM 1557 O O . ARG A 1 193 ? -5.784 16.083 14.300 1.00 78.38 193 ARG A O 1
ATOM 1564 N N . GLN A 1 194 ? -3.571 15.995 14.706 1.00 77.31 194 GLN A N 1
ATOM 1565 C CA . GLN A 1 194 ? -3.290 17.404 14.414 1.00 77.31 194 GLN A CA 1
ATOM 1566 C C . GLN A 1 194 ? -3.503 17.755 12.938 1.00 77.31 194 GLN A C 1
ATOM 1568 O O . GLN A 1 194 ? -4.090 18.795 12.635 1.00 77.31 194 GLN A O 1
ATOM 1573 N N . ILE A 1 195 ? -3.114 16.876 12.012 1.00 79.56 195 ILE A N 1
ATOM 1574 C CA . ILE A 1 195 ? -3.361 17.073 10.576 1.00 79.56 195 ILE A CA 1
ATOM 1575 C C . ILE A 1 195 ? -4.866 17.101 10.298 1.00 79.56 195 ILE A C 1
ATOM 1577 O O . ILE A 1 195 ? -5.364 18.029 9.660 1.00 79.56 195 ILE A O 1
ATOM 1581 N N . LYS A 1 196 ? -5.614 16.136 10.846 1.00 80.62 196 LYS A N 1
ATOM 1582 C CA . LYS A 1 196 ? -7.074 16.074 10.690 1.00 80.62 196 LYS A CA 1
ATOM 1583 C C . LYS A 1 196 ? -7.762 17.328 11.235 1.00 80.62 196 LYS A C 1
ATOM 1585 O O . LYS A 1 196 ? -8.662 17.857 10.585 1.00 80.62 196 LYS A O 1
ATOM 1590 N N . SER A 1 197 ? -7.318 17.821 12.394 1.00 78.81 197 SER A N 1
ATOM 1591 C CA . SER A 1 197 ? -7.816 19.070 12.985 1.00 78.81 197 SER A CA 1
ATOM 1592 C C . SER A 1 197 ? -7.519 20.280 12.090 1.00 78.81 197 SER A C 1
ATOM 1594 O O . SER A 1 197 ? -8.402 21.092 11.836 1.00 78.81 197 SER A O 1
ATOM 1596 N N . THR A 1 198 ? -6.308 20.359 11.531 1.00 75.44 198 THR A N 1
ATOM 1597 C CA . THR A 1 198 ? -5.870 21.461 10.656 1.00 75.44 198 THR A CA 1
ATOM 1598 C C . THR A 1 198 ? -6.638 21.495 9.327 1.00 75.44 198 THR A C 1
ATOM 1600 O O . THR A 1 198 ? -7.021 22.559 8.850 1.00 75.44 198 THR A O 1
ATOM 1603 N N . LEU A 1 199 ? -6.925 20.340 8.725 1.00 80.69 199 LEU A N 1
ATOM 1604 C CA . LEU A 1 199 ? -7.720 20.266 7.491 1.00 80.69 199 LEU A CA 1
ATOM 1605 C C . LEU A 1 199 ? -9.188 20.631 7.741 1.00 80.69 199 LEU A C 1
ATOM 1607 O O . LEU A 1 199 ? -9.789 21.362 6.954 1.00 80.69 199 LEU A O 1
ATOM 1611 N N . GLN A 1 200 ? -9.744 20.160 8.863 1.00 76.88 200 GLN A N 1
ATOM 1612 C CA . GLN A 1 200 ? -11.092 20.521 9.300 1.00 76.88 200 GLN A CA 1
ATOM 1613 C C . GLN A 1 200 ? -11.186 22.016 9.628 1.00 76.88 200 GLN A C 1
ATOM 1615 O O . GLN A 1 200 ? -12.210 22.638 9.354 1.00 76.88 200 GLN A O 1
ATOM 1620 N N . MET A 1 201 ? -10.100 22.591 10.155 1.00 77.00 201 MET A N 1
ATOM 1621 C CA . MET A 1 201 ? -9.953 24.022 10.344 1.00 77.00 201 MET A CA 1
ATOM 1622 C C . MET A 1 201 ? -10.063 24.750 9.015 1.00 77.00 201 MET A C 1
ATOM 1624 O O . MET A 1 201 ? -10.989 25.510 8.802 1.00 77.00 201 MET A O 1
ATOM 1628 N N . HIS A 1 202 ? -9.218 24.461 8.041 1.00 70.31 202 HIS A N 1
ATOM 1629 C CA . HIS A 1 202 ? -9.223 25.213 6.784 1.00 70.31 202 HIS A CA 1
ATOM 1630 C C . HIS A 1 202 ? -10.483 25.050 5.897 1.00 70.31 202 HIS A C 1
ATOM 1632 O O . HIS A 1 202 ? -10.490 25.534 4.768 1.00 70.31 202 HIS A O 1
ATOM 1638 N N . GLY A 1 203 ? -11.559 24.430 6.398 1.00 72.94 203 GLY A N 1
ATOM 1639 C CA . GLY A 1 203 ? -12.867 24.373 5.744 1.00 72.94 203 GLY A CA 1
ATOM 1640 C C . GLY A 1 203 ? -12.892 23.437 4.543 1.00 72.94 203 GLY A C 1
ATOM 1641 O O . GLY A 1 203 ? -13.762 23.566 3.689 1.00 72.94 203 GLY A O 1
ATOM 1642 N N . ILE A 1 204 ? -11.927 22.519 4.473 1.00 78.50 204 ILE A N 1
ATOM 1643 C CA . ILE A 1 204 ? -11.766 21.589 3.362 1.00 78.50 204 ILE A CA 1
ATOM 1644 C C . ILE A 1 204 ? -12.873 20.543 3.434 1.00 78.50 204 ILE A C 1
ATOM 1646 O O . ILE A 1 204 ? -13.122 19.955 4.492 1.00 78.50 204 ILE A O 1
ATOM 1650 N N . SER A 1 205 ? -13.514 20.276 2.299 1.00 78.56 205 SER A N 1
ATOM 1651 C CA . SER A 1 205 ? -14.551 19.258 2.199 1.00 78.56 205 SER A CA 1
ATOM 1652 C C . SER A 1 205 ? -14.067 17.888 2.688 1.00 78.56 205 SER A C 1
ATOM 1654 O O . SER A 1 205 ? -12.895 17.519 2.567 1.00 78.56 205 SER A O 1
ATOM 1656 N N . ILE A 1 206 ? -14.995 17.088 3.221 1.00 72.38 206 ILE A N 1
ATOM 1657 C CA . ILE A 1 206 ? -14.701 15.738 3.727 1.00 72.38 206 ILE A CA 1
ATOM 1658 C C . ILE A 1 206 ? -14.012 14.868 2.661 1.00 72.38 206 ILE A C 1
ATOM 1660 O O . ILE A 1 206 ? -13.124 14.082 2.993 1.00 72.38 206 ILE A O 1
ATOM 1664 N N . GLY A 1 207 ? -14.392 15.032 1.388 1.00 72.38 207 GLY A N 1
ATOM 1665 C CA . GLY A 1 207 ? -13.821 14.291 0.264 1.00 72.38 207 GLY A CA 1
ATOM 1666 C C . GLY A 1 207 ? -12.364 14.668 0.012 1.00 72.38 207 GLY A C 1
ATOM 1667 O O . GLY A 1 207 ? -11.498 13.796 -0.041 1.00 72.38 207 GLY A O 1
ATOM 1668 N N . THR A 1 208 ? -12.066 15.965 -0.051 1.00 76.75 208 THR A N 1
ATOM 1669 C CA . THR A 1 208 ? -10.693 16.445 -0.245 1.00 76.75 208 THR A CA 1
ATOM 1670 C C . THR A 1 208 ? -9.827 16.174 0.990 1.00 76.75 208 THR A C 1
ATOM 1672 O O . THR A 1 208 ? -8.676 15.774 0.850 1.00 76.75 208 THR A O 1
ATOM 1675 N N . CYS A 1 209 ? -10.380 16.271 2.202 1.00 79.75 209 CYS A N 1
ATOM 1676 C CA . CYS A 1 209 ? -9.697 15.893 3.441 1.00 79.75 209 CYS A CA 1
ATOM 1677 C C . CYS A 1 209 ? -9.329 14.402 3.453 1.00 79.75 209 CYS A C 1
ATOM 1679 O O . CYS A 1 209 ? -8.200 14.062 3.797 1.00 79.75 209 CYS A O 1
ATOM 1681 N N . LYS A 1 210 ? -10.224 13.510 3.002 1.00 80.88 210 LYS A N 1
ATOM 1682 C CA . LYS A 1 210 ? -9.924 12.076 2.855 1.00 80.88 210 LYS A CA 1
ATOM 1683 C C . LYS A 1 210 ? -8.779 11.843 1.869 1.00 80.88 210 LYS A C 1
ATOM 1685 O O . LYS A 1 210 ? -7.850 11.112 2.197 1.00 80.88 210 LYS A O 1
ATOM 1690 N N . ASN A 1 211 ? -8.802 12.526 0.727 1.00 80.12 211 ASN A N 1
ATOM 1691 C CA . ASN A 1 211 ? -7.748 12.426 -0.282 1.00 80.12 211 ASN A CA 1
ATOM 1692 C C . ASN A 1 211 ? -6.403 12.985 0.225 1.00 80.12 211 ASN A C 1
ATOM 1694 O O . ASN A 1 211 ? -5.351 12.430 -0.077 1.00 80.12 211 ASN A O 1
ATOM 1698 N N . ILE A 1 212 ? -6.407 14.068 1.011 1.00 80.56 212 ILE A N 1
ATOM 1699 C CA . ILE A 1 212 ? -5.190 14.632 1.620 1.00 80.56 212 ILE A CA 1
ATOM 1700 C C . ILE A 1 212 ? -4.672 13.730 2.747 1.00 80.56 212 ILE A C 1
ATOM 1702 O O . ILE A 1 212 ? -3.471 13.499 2.830 1.00 80.56 212 ILE A O 1
ATOM 1706 N N . MET A 1 213 ? -5.552 13.167 3.578 1.00 79.25 213 MET A N 1
ATOM 1707 C CA . MET A 1 213 ? -5.169 12.181 4.594 1.00 79.25 213 MET A CA 1
ATOM 1708 C C . MET A 1 213 ? -4.579 10.927 3.945 1.00 79.25 213 MET A C 1
ATOM 1710 O O . MET A 1 213 ? -3.576 10.414 4.423 1.00 79.25 213 MET A O 1
ATOM 1714 N N . GLU A 1 214 ? -5.124 10.475 2.816 1.00 76.75 214 GLU A N 1
ATOM 1715 C CA . GLU A 1 214 ? -4.544 9.384 2.028 1.00 76.75 214 GLU A CA 1
ATOM 1716 C C . GLU A 1 214 ? -3.125 9.724 1.547 1.00 76.75 214 GLU A C 1
ATOM 1718 O O . GLU A 1 214 ? -2.243 8.871 1.612 1.00 76.75 214 GLU A O 1
ATOM 1723 N N . LEU A 1 215 ? -2.850 10.978 1.169 1.00 76.25 215 LEU A N 1
ATOM 1724 C CA . LEU A 1 215 ? -1.486 11.429 0.869 1.00 76.25 215 LEU A CA 1
ATOM 1725 C C . LEU A 1 215 ? -0.589 11.479 2.116 1.00 76.25 215 LEU A C 1
ATOM 1727 O O . LEU A 1 215 ? 0.584 11.137 2.024 1.00 76.25 215 LEU A O 1
ATOM 1731 N N . VAL A 1 216 ? -1.110 11.863 3.280 1.00 78.69 216 VAL A N 1
ATOM 1732 C CA . VAL A 1 216 ? -0.362 11.861 4.553 1.00 78.69 216 VAL A CA 1
ATOM 1733 C C . VAL A 1 216 ? 0.063 10.444 4.926 1.00 78.69 216 VAL A C 1
ATOM 1735 O O . VAL A 1 216 ? 1.233 10.225 5.228 1.00 78.69 216 VAL A O 1
ATOM 1738 N N . TYR A 1 217 ? -0.859 9.481 4.831 1.00 70.94 217 TYR A N 1
ATOM 1739 C CA . TYR A 1 217 ? -0.587 8.071 5.111 1.00 70.94 217 TYR A CA 1
ATOM 1740 C C . TYR A 1 217 ? 0.331 7.424 4.074 1.00 70.94 217 TYR A C 1
ATOM 1742 O O . TYR A 1 217 ? 1.170 6.605 4.429 1.00 70.94 217 TYR A O 1
ATOM 1750 N N . SER A 1 218 ? 0.178 7.780 2.797 1.00 65.06 218 SER A N 1
ATOM 1751 C CA . SER A 1 218 ? 0.874 7.085 1.708 1.00 65.06 218 SER A CA 1
ATOM 1752 C C . SER A 1 218 ? 2.220 7.717 1.347 1.00 65.06 218 SER A C 1
ATOM 1754 O O . SER A 1 218 ? 3.117 7.025 0.883 1.00 65.06 218 SER A O 1
ATOM 1756 N N . LYS A 1 219 ? 2.370 9.035 1.518 1.00 59.19 219 LYS A N 1
ATOM 1757 C CA . LYS A 1 219 ? 3.556 9.801 1.111 1.00 59.19 219 LYS A CA 1
ATOM 1758 C C . LYS A 1 219 ? 4.316 10.431 2.288 1.00 59.19 219 LYS A C 1
ATOM 1760 O O . LYS A 1 219 ? 5.305 11.087 2.030 1.00 59.19 219 LYS A O 1
ATOM 1765 N N . HIS A 1 220 ? 3.937 10.296 3.560 1.00 59.25 220 HIS A N 1
ATOM 1766 C CA . HIS A 1 220 ? 4.573 11.090 4.636 1.00 59.25 220 HIS A CA 1
ATOM 1767 C C . HIS A 1 220 ? 4.634 12.588 4.282 1.00 59.25 220 HIS A C 1
ATOM 1769 O O . HIS A 1 220 ? 5.690 13.217 4.307 1.00 59.25 220 HIS A O 1
ATOM 1775 N N . ILE A 1 221 ? 3.503 13.164 3.862 1.00 65.25 221 ILE A N 1
ATOM 1776 C CA . ILE A 1 221 ? 3.430 14.622 3.776 1.00 65.25 221 ILE A CA 1
ATOM 1777 C C . ILE A 1 221 ? 3.461 15.148 5.206 1.00 65.25 221 ILE A C 1
ATOM 1779 O O . ILE A 1 221 ? 2.532 14.910 5.981 1.00 65.25 221 ILE A O 1
ATOM 1783 N N . ASP A 1 222 ? 4.531 15.860 5.540 1.00 67.25 222 ASP A N 1
ATOM 1784 C CA . ASP A 1 222 ? 4.695 16.431 6.865 1.00 67.25 222 ASP A CA 1
ATOM 1785 C C . ASP A 1 222 ? 3.597 17.454 7.168 1.00 67.25 222 ASP A C 1
ATOM 1787 O O . ASP A 1 222 ? 3.167 18.229 6.306 1.00 67.25 222 ASP A O 1
ATOM 1791 N N . LEU A 1 223 ? 3.171 17.486 8.433 1.00 72.06 223 LEU A N 1
ATOM 1792 C CA . LEU A 1 223 ? 2.204 18.459 8.947 1.00 72.06 223 LEU A CA 1
ATOM 1793 C C . LEU A 1 223 ? 2.607 19.898 8.578 1.00 72.06 223 LEU A C 1
ATOM 1795 O O . LEU A 1 223 ? 1.743 20.711 8.252 1.00 72.06 223 LEU A O 1
ATOM 1799 N N . GLU A 1 224 ? 3.908 20.193 8.571 1.00 70.19 224 GLU A N 1
ATOM 1800 C CA . GLU A 1 224 ? 4.431 21.506 8.192 1.00 70.19 224 GLU A CA 1
ATOM 1801 C C . GLU A 1 224 ? 4.172 21.839 6.724 1.00 70.19 224 GLU A C 1
ATOM 1803 O O . GLU A 1 224 ? 3.703 22.930 6.420 1.00 70.19 224 GLU A O 1
ATOM 1808 N N . ARG A 1 225 ? 4.321 20.876 5.810 1.00 77.12 225 ARG A N 1
ATOM 1809 C CA . ARG A 1 225 ? 4.035 21.079 4.385 1.00 77.12 225 ARG A CA 1
ATOM 1810 C C . ARG A 1 225 ? 2.558 21.373 4.129 1.00 77.12 225 ARG A C 1
ATOM 1812 O O . ARG A 1 225 ? 2.227 22.223 3.300 1.00 77.12 225 ARG A O 1
ATOM 1819 N N . ILE A 1 226 ? 1.676 20.690 4.860 1.00 81.12 226 ILE A N 1
ATOM 1820 C CA . ILE A 1 226 ? 0.230 20.936 4.816 1.00 81.12 226 ILE A CA 1
ATOM 1821 C C . ILE A 1 226 ? -0.077 22.336 5.332 1.00 81.12 226 ILE A C 1
ATOM 1823 O O . ILE A 1 226 ? -0.799 23.072 4.664 1.00 81.12 226 ILE A O 1
ATOM 1827 N N . LYS A 1 227 ? 0.513 22.741 6.460 1.00 78.12 227 LYS A N 1
ATOM 1828 C CA . LYS A 1 227 ? 0.357 24.103 6.980 1.00 78.12 227 LYS A CA 1
ATOM 1829 C C . LYS A 1 227 ? 0.825 25.147 5.963 1.00 78.12 227 LYS A C 1
ATOM 1831 O O . LYS A 1 227 ? 0.055 26.056 5.679 1.00 78.12 227 LYS A O 1
ATOM 1836 N N . THR A 1 228 ? 2.006 24.997 5.355 1.00 76.94 228 THR A N 1
ATOM 1837 C CA . THR A 1 228 ? 2.537 25.959 4.367 1.00 76.94 228 THR A CA 1
ATOM 1838 C C . THR A 1 228 ? 1.635 26.096 3.140 1.00 76.94 228 THR A C 1
ATOM 1840 O O . THR A 1 228 ? 1.377 27.194 2.657 1.00 76.94 228 THR A O 1
ATOM 1843 N N . ILE A 1 229 ? 1.112 24.986 2.618 1.00 79.31 229 ILE A N 1
ATOM 1844 C CA . ILE A 1 229 ? 0.214 25.037 1.459 1.00 79.31 229 ILE A CA 1
ATOM 1845 C C . ILE A 1 229 ? -1.135 25.649 1.841 1.00 79.31 229 ILE A C 1
ATOM 1847 O O . ILE A 1 229 ? -1.681 26.444 1.079 1.00 79.31 229 ILE A O 1
ATOM 1851 N N . LEU A 1 230 ? -1.655 25.343 3.029 1.00 81.12 230 LEU A N 1
ATOM 1852 C CA . LEU A 1 230 ? -2.913 25.909 3.516 1.00 81.12 230 LEU A CA 1
ATOM 1853 C C . LEU A 1 230 ? -2.814 27.386 3.909 1.00 81.12 230 LEU A C 1
ATOM 1855 O O . LEU A 1 230 ? -3.836 28.069 3.899 1.00 81.12 230 LEU A O 1
ATOM 1859 N N . THR A 1 231 ? -1.623 27.902 4.222 1.00 78.69 231 THR A N 1
ATOM 1860 C CA . THR A 1 231 ? -1.409 29.342 4.430 1.00 78.69 231 THR A CA 1
ATOM 1861 C C . THR A 1 231 ? -1.264 30.105 3.115 1.00 78.69 231 THR A C 1
ATOM 1863 O O . THR A 1 231 ? -1.716 31.245 3.025 1.00 78.69 231 THR A O 1
ATOM 1866 N N . ILE A 1 232 ? -0.698 29.484 2.077 1.00 78.19 232 ILE A N 1
ATOM 1867 C CA . ILE A 1 232 ? -0.491 30.113 0.762 1.00 78.19 232 ILE A CA 1
ATOM 1868 C C . ILE A 1 232 ? -1.732 29.996 -0.129 1.00 78.19 232 ILE A C 1
ATOM 1870 O O . ILE A 1 232 ? -2.006 30.888 -0.936 1.00 78.19 232 ILE A O 1
ATOM 1874 N N . ALA A 1 233 ? -2.523 28.935 0.032 1.00 78.06 233 ALA A N 1
ATOM 1875 C CA . ALA A 1 233 ? -3.719 28.688 -0.764 1.00 78.06 233 ALA A CA 1
ATOM 1876 C C . ALA A 1 233 ? -4.735 29.848 -0.740 1.00 78.06 233 ALA A C 1
ATOM 1878 O O . ALA A 1 233 ? -5.203 30.232 -1.814 1.00 78.06 233 ALA A O 1
ATOM 1879 N N . PRO A 1 234 ? -5.037 30.485 0.408 1.00 72.69 234 PRO A N 1
ATOM 1880 C CA . PRO A 1 234 ? -5.913 31.650 0.440 1.00 72.69 234 PRO A CA 1
ATOM 1881 C C . PRO A 1 234 ? -5.339 32.866 -0.310 1.00 72.69 234 PRO A C 1
ATOM 1883 O O . PRO A 1 234 ? -6.080 33.520 -1.057 1.00 72.69 234 PRO A O 1
ATOM 1886 N N . ALA A 1 235 ? -4.023 33.100 -0.193 1.00 73.88 235 ALA A N 1
ATOM 1887 C CA . ALA A 1 235 ? -3.293 34.191 -0.847 1.00 73.88 235 ALA A CA 1
ATOM 1888 C C . ALA A 1 235 ? -3.181 34.010 -2.372 1.00 73.88 235 ALA A C 1
ATOM 1890 O O . ALA A 1 235 ? -3.266 34.978 -3.122 1.00 73.88 235 ALA A O 1
ATOM 1891 N N . LYS A 1 236 ? -3.047 32.766 -2.849 1.00 74.62 236 LYS A N 1
ATOM 1892 C CA . LYS A 1 236 ? -3.037 32.413 -4.282 1.00 74.62 236 LYS A CA 1
ATOM 1893 C C . LYS A 1 236 ? -4.430 32.087 -4.843 1.00 74.62 236 LYS A C 1
ATOM 1895 O O . LYS A 1 236 ? -4.543 31.739 -6.015 1.00 74.62 236 LYS A O 1
ATOM 1900 N N . ASN A 1 237 ? -5.480 32.210 -4.025 1.00 75.88 237 ASN A N 1
ATOM 1901 C CA . ASN A 1 237 ? -6.870 31.911 -4.379 1.00 75.88 237 ASN A CA 1
ATOM 1902 C C . ASN A 1 237 ? -7.075 30.472 -4.908 1.00 75.88 237 ASN A C 1
ATOM 1904 O O . ASN A 1 237 ? -7.839 30.235 -5.842 1.00 75.88 237 ASN A O 1
ATOM 1908 N N . TRP A 1 238 ? -6.354 29.509 -4.331 1.00 80.56 238 TRP A N 1
ATOM 1909 C CA . TRP A 1 238 ? -6.418 28.101 -4.716 1.00 80.56 238 TRP A CA 1
ATOM 1910 C C . TRP A 1 238 ? -7.727 27.457 -4.266 1.00 80.56 238 TRP A C 1
ATOM 1912 O O . TRP A 1 238 ? -8.160 27.612 -3.126 1.00 80.56 238 TRP A O 1
ATOM 1922 N N . ASN A 1 239 ? -8.333 26.686 -5.166 1.00 79.88 239 ASN A N 1
ATOM 1923 C CA . ASN A 1 239 ? -9.439 25.799 -4.830 1.00 79.88 239 ASN A CA 1
ATOM 1924 C C . ASN A 1 239 ? -8.917 24.498 -4.190 1.00 79.88 239 ASN A C 1
ATOM 1926 O O . ASN A 1 239 ? -7.723 24.194 -4.240 1.00 79.88 239 ASN A O 1
ATOM 1930 N N . GLU A 1 240 ? -9.815 23.700 -3.609 1.00 76.50 240 GLU A N 1
ATOM 1931 C CA . GLU A 1 240 ? -9.452 22.434 -2.952 1.00 76.50 240 GLU A CA 1
ATOM 1932 C C . GLU A 1 240 ? -8.674 21.477 -3.874 1.00 76.50 240 GLU A C 1
ATOM 1934 O O . GLU A 1 240 ? -7.772 20.770 -3.426 1.00 76.50 240 GLU A O 1
ATOM 1939 N N . GLY A 1 241 ? -8.972 21.500 -5.178 1.00 76.44 241 GLY A N 1
ATOM 1940 C CA . GLY A 1 241 ? -8.259 20.718 -6.186 1.00 76.44 241 GLY A CA 1
ATOM 1941 C C . GLY A 1 241 ? -6.814 21.175 -6.391 1.00 76.44 241 GLY A C 1
ATOM 1942 O O . GLY A 1 241 ? -5.921 20.338 -6.492 1.00 76.44 241 GLY A O 1
ATOM 1943 N N . ALA A 1 242 ? -6.561 22.485 -6.397 1.00 77.81 242 ALA A N 1
ATOM 1944 C CA . ALA A 1 242 ? -5.220 23.056 -6.482 1.00 77.81 242 ALA A CA 1
ATOM 1945 C C . ALA A 1 242 ? -4.411 22.792 -5.204 1.00 77.81 242 ALA A C 1
ATOM 1947 O O . ALA A 1 242 ? -3.234 22.459 -5.297 1.00 77.81 242 ALA A O 1
ATOM 1948 N N . ILE A 1 243 ? -5.050 22.834 -4.029 1.00 79.81 243 ILE A N 1
ATOM 1949 C CA . ILE A 1 243 ? -4.436 22.443 -2.747 1.00 79.81 243 ILE A CA 1
ATOM 1950 C C . ILE A 1 243 ? -4.013 20.971 -2.786 1.00 79.81 243 ILE A C 1
ATOM 1952 O O . ILE A 1 243 ? -2.863 20.641 -2.494 1.00 79.81 243 ILE A O 1
ATOM 1956 N N . TYR A 1 244 ? -4.920 20.082 -3.198 1.00 81.06 244 TYR A N 1
ATOM 1957 C CA . TYR A 1 244 ? -4.630 18.656 -3.329 1.00 81.06 244 TYR A CA 1
ATOM 1958 C C . TYR A 1 244 ? -3.527 18.390 -4.360 1.00 81.06 244 TYR A C 1
ATOM 1960 O O . TYR A 1 244 ? -2.625 17.596 -4.102 1.00 81.06 244 TYR A O 1
ATOM 1968 N N . LYS A 1 245 ? -3.554 19.077 -5.507 1.00 80.31 245 LYS A N 1
ATOM 1969 C CA . LYS A 1 245 ? -2.553 18.921 -6.568 1.00 80.31 245 LYS A CA 1
ATOM 1970 C C . LYS A 1 245 ? -1.174 19.417 -6.131 1.00 80.31 245 LYS A C 1
ATOM 1972 O O . LYS A 1 245 ? -0.200 18.698 -6.328 1.00 80.31 245 LYS A O 1
ATOM 1977 N N . ALA A 1 246 ? -1.098 20.562 -5.451 1.00 79.88 246 ALA A N 1
ATOM 1978 C CA . ALA A 1 246 ? 0.149 21.097 -4.908 1.00 79.88 246 ALA A CA 1
ATOM 1979 C C . ALA A 1 246 ? 0.777 20.167 -3.858 1.00 79.88 246 ALA A C 1
ATOM 1981 O O . ALA A 1 246 ? 1.991 19.959 -3.866 1.00 79.88 246 ALA A O 1
ATOM 1982 N N . LEU A 1 247 ? -0.050 19.557 -2.997 1.00 80.06 247 LEU A N 1
ATOM 1983 C CA . LEU A 1 247 ? 0.386 18.544 -2.030 1.00 80.06 247 LEU A CA 1
ATOM 1984 C C . LEU A 1 247 ? 0.822 17.243 -2.720 1.00 80.06 247 LEU A C 1
ATOM 1986 O O . LEU A 1 247 ? 1.849 16.664 -2.374 1.00 80.06 247 LEU A O 1
ATOM 1990 N N . LYS A 1 248 ? 0.066 16.786 -3.723 1.00 79.31 248 LYS A N 1
ATOM 1991 C CA . LYS A 1 248 ? 0.311 15.524 -4.436 1.00 79.31 248 LYS A CA 1
ATOM 1992 C C . LYS A 1 248 ? 1.567 15.555 -5.304 1.00 79.31 248 LYS A C 1
ATOM 1994 O O . LYS A 1 248 ? 2.279 14.548 -5.358 1.00 79.31 248 LYS A O 1
ATOM 1999 N N . GLU A 1 249 ? 1.793 16.668 -5.996 1.00 75.88 249 GLU A N 1
ATOM 2000 C CA . GLU A 1 249 ? 2.894 16.896 -6.945 1.00 75.88 249 GLU A CA 1
ATOM 2001 C C . GLU A 1 249 ? 4.087 17.619 -6.301 1.00 75.88 249 GLU A C 1
ATOM 2003 O O . GLU A 1 249 ? 5.062 17.919 -6.981 1.00 75.88 249 GLU A O 1
ATOM 2008 N N . ASN A 1 250 ? 4.021 17.878 -4.990 1.00 72.88 250 ASN A N 1
ATOM 2009 C CA . ASN A 1 250 ? 5.068 18.509 -4.191 1.00 72.88 250 ASN A CA 1
ATOM 2010 C C . ASN A 1 250 ? 5.623 19.808 -4.809 1.00 72.88 250 ASN A C 1
ATOM 2012 O O . ASN A 1 250 ? 6.835 19.988 -4.917 1.00 72.88 250 ASN A O 1
ATOM 2016 N N . TRP A 1 251 ? 4.741 20.721 -5.220 1.00 78.25 251 TRP A N 1
ATOM 2017 C CA . TRP A 1 251 ? 5.135 21.960 -5.901 1.00 78.25 251 TRP A CA 1
ATOM 2018 C C . TRP A 1 251 ? 6.128 22.780 -5.072 1.00 78.25 251 TRP A C 1
ATOM 2020 O O . TRP A 1 251 ? 5.863 23.083 -3.911 1.00 78.25 251 TRP A O 1
ATOM 2030 N N . VAL A 1 252 ? 7.265 23.173 -5.647 1.00 66.38 252 VAL A N 1
ATOM 2031 C CA . VAL A 1 252 ? 8.209 24.079 -4.976 1.00 66.38 252 VAL A CA 1
ATOM 2032 C C . VAL A 1 252 ? 7.540 25.446 -4.866 1.00 66.38 252 VAL A C 1
ATOM 2034 O O . VAL A 1 252 ? 7.239 26.078 -5.876 1.00 66.38 252 VAL A O 1
ATOM 2037 N N . ILE A 1 253 ? 7.240 25.873 -3.641 1.00 64.94 253 ILE A N 1
ATOM 2038 C CA . ILE A 1 253 ? 6.611 27.168 -3.401 1.00 64.94 253 ILE A CA 1
ATOM 2039 C C . ILE A 1 253 ? 7.717 28.119 -2.977 1.00 64.94 253 ILE A C 1
ATOM 2041 O O . ILE A 1 253 ? 8.163 28.083 -1.835 1.00 64.94 253 ILE A O 1
ATOM 2045 N N . GLU A 1 254 ? 8.187 28.931 -3.919 1.00 55.53 254 GLU A N 1
ATOM 2046 C CA . GLU A 1 254 ? 9.063 30.055 -3.605 1.00 55.53 254 GLU A CA 1
ATOM 2047 C C . GLU A 1 254 ? 8.269 31.068 -2.771 1.00 55.53 254 GLU A C 1
ATOM 2049 O O . GLU A 1 254 ? 7.256 31.608 -3.231 1.00 55.53 254 GLU A O 1
ATOM 2054 N N . GLU A 1 255 ? 8.722 31.334 -1.544 1.00 46.59 255 GLU A N 1
ATOM 2055 C CA . GLU A 1 255 ? 8.275 32.483 -0.756 1.00 46.59 255 GLU A CA 1
ATOM 2056 C C . GLU A 1 255 ? 8.719 33.768 -1.459 1.00 46.59 255 GLU A C 1
ATOM 2058 O O . GLU A 1 255 ? 9.744 34.371 -1.156 1.00 46.59 255 GLU A O 1
ATOM 2063 N N . LYS A 1 256 ? 7.931 34.216 -2.431 1.00 41.19 256 LYS A N 1
ATOM 2064 C CA . LYS A 1 256 ? 7.914 35.625 -2.803 1.00 41.19 256 LYS A CA 1
ATOM 2065 C C . LYS A 1 256 ? 6.781 36.256 -2.022 1.00 41.19 256 LYS A C 1
ATOM 2067 O O . LYS A 1 256 ? 5.621 35.875 -2.166 1.00 41.19 256 LYS A O 1
ATOM 2072 N N . SER A 1 257 ? 7.149 37.168 -1.129 1.00 47.44 257 SER A N 1
ATOM 2073 C CA . SER A 1 257 ? 6.194 37.945 -0.363 1.00 47.44 257 SER A CA 1
ATOM 2074 C C . SER A 1 257 ? 5.290 38.702 -1.335 1.00 47.44 257 SER A C 1
ATOM 2076 O O . SER A 1 257 ? 5.732 39.501 -2.158 1.00 47.44 257 SER A O 1
ATOM 2078 N N . TYR A 1 258 ? 3.994 38.432 -1.251 1.00 35.03 258 TYR A N 1
ATOM 2079 C CA . TYR A 1 258 ? 2.989 39.319 -1.811 1.00 35.03 258 TYR A CA 1
ATOM 2080 C C . TYR A 1 258 ? 1.945 39.528 -0.725 1.00 35.03 258 TYR A C 1
ATOM 2082 O O . TYR A 1 258 ? 1.007 38.752 -0.552 1.00 35.03 258 TYR A O 1
ATOM 2090 N N . ASN A 1 259 ? 2.142 40.598 0.039 1.00 48.06 259 ASN A N 1
ATOM 2091 C CA . ASN A 1 259 ? 1.027 41.273 0.672 1.00 48.06 259 ASN A CA 1
ATOM 2092 C C . ASN A 1 259 ? 0.113 41.775 -0.444 1.00 48.06 259 ASN A C 1
ATOM 2094 O O . ASN A 1 259 ? 0.580 42.533 -1.290 1.00 48.06 259 ASN A O 1
ATOM 2098 N N . THR A 1 260 ? -1.159 41.371 -0.440 1.00 43.88 260 THR A N 1
ATOM 2099 C CA . THR A 1 260 ? -2.315 42.263 -0.666 1.00 43.88 260 THR A CA 1
ATOM 2100 C C . THR A 1 260 ? -3.648 41.496 -0.610 1.00 43.88 260 THR A C 1
ATOM 2102 O O . THR A 1 260 ? -3.972 40.701 -1.481 1.00 43.88 260 THR A O 1
ATOM 2105 N N . GLY A 1 261 ? -4.453 41.799 0.419 1.00 46.69 261 GLY A N 1
ATOM 2106 C CA . GLY A 1 261 ? -5.918 41.856 0.309 1.00 46.69 261 GLY A CA 1
ATOM 2107 C C . GLY A 1 261 ? -6.749 40.590 0.562 1.00 46.69 261 GLY A C 1
ATOM 2108 O O . GLY A 1 261 ? -7.456 40.158 -0.341 1.00 46.69 261 GLY A O 1
ATOM 2109 N N . LYS A 1 262 ? -6.787 40.045 1.794 1.00 48.22 262 LYS A N 1
ATOM 2110 C CA . LYS A 1 262 ? -7.838 39.067 2.185 1.00 48.22 262 LYS A CA 1
ATOM 2111 C C . LYS A 1 262 ? -8.113 38.917 3.693 1.00 48.22 262 LYS A C 1
ATOM 2113 O O . LYS A 1 262 ? -8.468 37.857 4.191 1.00 48.22 262 LYS A O 1
ATOM 2118 N N . THR A 1 263 ? -8.006 39.987 4.470 1.00 56.09 263 THR A N 1
ATOM 2119 C CA . THR A 1 263 ? -7.949 39.879 5.942 1.00 56.09 263 THR A CA 1
ATOM 2120 C C . THR A 1 263 ? -9.289 39.713 6.677 1.00 56.09 263 THR A C 1
ATOM 2122 O O . THR A 1 263 ? -9.284 39.204 7.793 1.00 56.09 263 THR A O 1
ATOM 2125 N N . LYS A 1 264 ? -10.455 40.065 6.110 1.00 56.72 264 LYS A N 1
ATOM 2126 C CA . LYS A 1 264 ? -11.736 39.975 6.860 1.00 56.72 264 LYS A CA 1
ATOM 2127 C C . LYS A 1 264 ? -12.398 38.593 6.795 1.00 56.72 264 LYS A C 1
ATOM 2129 O O . LYS A 1 264 ? -12.917 38.114 7.800 1.00 56.72 264 LYS A O 1
ATOM 2134 N N . ALA A 1 265 ? -12.369 37.948 5.630 1.00 55.25 265 ALA A N 1
ATOM 2135 C CA . ALA A 1 265 ? -12.981 36.634 5.434 1.00 55.25 265 ALA A CA 1
ATOM 2136 C C . ALA A 1 265 ? -12.146 35.511 6.068 1.00 55.25 265 ALA A C 1
ATOM 2138 O O . ALA A 1 265 ? -12.702 34.634 6.721 1.00 55.25 265 ALA A O 1
ATOM 2139 N N . GLU A 1 266 ? -10.816 35.581 5.961 1.00 55.72 266 GLU A N 1
ATOM 2140 C CA . GLU A 1 266 ? -9.913 34.609 6.588 1.00 55.72 266 GLU A CA 1
ATOM 2141 C C . GLU A 1 266 ? -9.902 34.718 8.111 1.00 55.72 266 GLU A C 1
ATOM 2143 O O . GLU A 1 266 ? -9.886 33.695 8.788 1.00 55.72 266 GLU A O 1
ATOM 2148 N N . LYS A 1 267 ? -9.969 35.937 8.667 1.00 66.00 267 LYS A N 1
ATOM 2149 C CA . LYS A 1 267 ? -10.093 36.130 10.117 1.00 66.00 267 LYS A CA 1
ATOM 2150 C C . LYS A 1 267 ? -11.401 35.534 10.641 1.00 66.00 267 LYS A C 1
ATOM 2152 O O . LYS A 1 267 ? -11.376 34.777 11.603 1.00 66.00 267 LYS A O 1
ATOM 2157 N N . LYS A 1 268 ? -12.516 35.779 9.945 1.00 70.00 268 LYS A N 1
ATOM 2158 C CA . LYS A 1 268 ? -13.821 35.207 10.301 1.00 70.00 268 LYS A CA 1
ATOM 2159 C C . LYS A 1 268 ? -13.845 33.679 10.165 1.00 70.00 268 LYS A C 1
ATOM 2161 O O . LYS A 1 268 ? -14.453 33.009 10.991 1.00 70.00 268 LYS A O 1
ATOM 2166 N N . ALA A 1 269 ? -13.169 33.127 9.156 1.00 71.25 269 ALA A N 1
ATOM 2167 C CA . ALA A 1 269 ? -13.005 31.684 9.015 1.00 71.25 269 ALA A CA 1
ATOM 2168 C C . ALA A 1 269 ? -12.188 31.110 10.183 1.00 71.25 269 ALA A C 1
ATOM 2170 O O . ALA A 1 269 ? -12.672 30.205 10.853 1.00 71.25 269 ALA A O 1
ATOM 2171 N N . LYS A 1 270 ? -11.017 31.691 10.493 1.00 74.31 270 LYS A N 1
ATOM 2172 C CA . LYS A 1 270 ? -10.160 31.310 11.634 1.00 74.31 270 LYS A CA 1
ATOM 2173 C C . LYS A 1 270 ? -10.910 31.336 12.968 1.00 74.31 270 LYS A C 1
ATOM 2175 O O . LYS A 1 270 ? -10.898 30.336 13.679 1.00 74.31 270 LYS A O 1
ATOM 2180 N N . GLU A 1 271 ? -11.642 32.411 13.256 1.00 79.19 271 GLU A N 1
ATOM 2181 C CA . GLU A 1 271 ? -12.481 32.539 14.460 1.00 79.19 271 GLU A CA 1
ATOM 2182 C C . GLU A 1 271 ? -13.598 31.478 14.511 1.00 79.19 271 GLU A C 1
ATOM 2184 O O . GLU A 1 271 ? -13.875 30.885 15.560 1.00 79.19 271 GLU A O 1
ATOM 2189 N N . ALA A 1 272 ? -14.233 31.191 13.369 1.00 76.38 272 ALA A N 1
ATOM 2190 C CA . ALA A 1 272 ? -15.256 30.153 13.276 1.00 76.38 272 ALA A CA 1
ATOM 2191 C C . ALA A 1 272 ? -14.676 28.759 13.532 1.00 76.38 272 ALA A C 1
ATOM 2193 O O . ALA A 1 272 ? -15.347 27.907 14.114 1.00 76.38 272 ALA A O 1
ATOM 2194 N N . ILE A 1 273 ? -13.428 28.504 13.148 1.00 77.56 273 ILE A N 1
ATOM 2195 C CA . ILE A 1 273 ? -12.822 27.216 13.464 1.00 77.56 273 ILE A CA 1
ATOM 2196 C C . ILE A 1 273 ? -12.444 27.160 14.927 1.00 77.56 273 ILE A C 1
ATOM 2198 O O . ILE A 1 273 ? -12.750 26.173 15.588 1.00 77.56 273 ILE A O 1
ATOM 2202 N N . GLU A 1 274 ? -11.771 28.182 15.432 1.00 82.75 274 GLU A N 1
ATOM 2203 C CA . GLU A 1 274 ? -11.284 28.185 16.803 1.00 82.75 274 GLU A CA 1
ATOM 2204 C C . GLU A 1 274 ? -12.438 28.004 17.799 1.00 82.75 274 GLU A C 1
ATOM 2206 O O . GLU A 1 274 ? -12.348 27.204 18.731 1.00 82.75 274 GLU A O 1
ATOM 2211 N N . SER A 1 275 ? -13.588 28.627 17.529 1.00 79.31 275 SER A N 1
ATOM 2212 C CA . SER A 1 275 ? -14.822 28.376 18.282 1.00 79.31 275 SER A CA 1
ATOM 2213 C C . SER A 1 275 ? -15.342 26.937 18.136 1.00 79.31 275 SER A C 1
ATOM 2215 O O . SER A 1 275 ? -15.724 26.325 19.135 1.00 79.31 275 SER A O 1
ATOM 2217 N N . ASN A 1 276 ? -15.315 26.345 16.938 1.00 79.44 276 ASN A N 1
ATOM 2218 C CA . ASN A 1 276 ? -15.689 24.940 16.736 1.00 79.44 276 ASN A CA 1
ATOM 2219 C C . ASN A 1 276 ? -14.741 23.956 17.442 1.00 79.44 276 ASN A C 1
ATOM 2221 O O . ASN A 1 276 ? -15.208 22.972 18.023 1.00 79.44 276 ASN A O 1
ATOM 2225 N N . LEU A 1 277 ? -13.435 24.225 17.436 1.00 86.56 277 LEU A N 1
ATOM 2226 C CA . LEU A 1 277 ? -12.426 23.427 18.127 1.00 86.56 277 LEU A CA 1
ATOM 2227 C C . LEU A 1 277 ? -12.626 23.508 19.643 1.00 86.56 277 LEU A C 1
ATOM 2229 O O . LEU A 1 277 ? -12.728 22.473 20.298 1.00 86.56 277 LEU A O 1
ATOM 2233 N N . LYS A 1 278 ? -12.821 24.717 20.184 1.00 87.00 278 LYS A N 1
ATOM 2234 C CA . LYS A 1 278 ? -13.125 24.934 21.605 1.00 87.00 278 LYS A CA 1
ATOM 2235 C C . LYS A 1 278 ? -14.406 24.216 22.038 1.00 87.00 278 LYS A C 1
ATOM 2237 O O . LYS A 1 278 ? -14.432 23.586 23.095 1.00 87.00 278 LYS A O 1
ATOM 2242 N N . ASN A 1 279 ? -15.450 24.247 21.208 1.00 83.06 279 ASN A N 1
ATOM 2243 C CA . ASN A 1 279 ? -16.699 23.523 21.461 1.00 83.06 279 ASN A CA 1
ATOM 2244 C C . ASN A 1 279 ? -16.498 22.000 21.432 1.00 83.06 279 ASN A C 1
ATOM 2246 O O . ASN A 1 279 ? -17.105 21.283 22.226 1.00 83.06 279 ASN A O 1
ATOM 2250 N N . LYS A 1 280 ? -15.656 21.484 20.529 1.00 83.94 280 LYS A N 1
ATOM 2251 C CA . LYS A 1 280 ? -15.314 20.057 20.471 1.00 83.94 280 LYS A CA 1
ATOM 2252 C C . LYS A 1 280 ? -14.551 19.618 21.718 1.00 83.94 280 LYS A C 1
ATOM 2254 O O . LYS A 1 280 ? -14.951 18.648 22.346 1.00 83.94 280 LYS A O 1
ATOM 2259 N N . GLU A 1 281 ? -13.534 20.368 22.127 1.00 87.50 281 GLU A N 1
ATOM 2260 C CA . GLU A 1 281 ? -12.787 20.077 23.353 1.00 87.50 281 GLU A CA 1
ATOM 2261 C C . GLU A 1 281 ? -13.670 20.113 24.604 1.00 87.50 281 GLU A C 1
ATOM 2263 O O . GLU A 1 281 ? -13.504 19.294 25.501 1.00 87.50 281 GLU A O 1
ATOM 2268 N N . GLN A 1 282 ? -14.624 21.048 24.686 1.00 83.88 282 GLN A N 1
ATOM 2269 C CA . GLN A 1 282 ? -15.590 21.076 25.787 1.00 83.88 282 GLN A CA 1
ATOM 2270 C C . GLN A 1 282 ? -16.474 19.824 25.811 1.00 83.88 282 GLN A C 1
ATOM 2272 O O . GLN A 1 282 ? -16.746 19.305 26.891 1.00 83.88 282 GLN A O 1
ATOM 2277 N N . ARG A 1 283 ? -16.893 19.315 24.643 1.00 81.31 283 ARG A N 1
ATOM 2278 C CA . ARG A 1 283 ? -17.648 18.056 24.550 1.00 81.31 283 ARG A CA 1
ATOM 2279 C C . ARG A 1 283 ? -16.795 16.859 24.958 1.00 81.31 283 ARG A C 1
ATOM 2281 O O . ARG A 1 283 ? -17.260 16.061 25.762 1.00 81.31 283 ARG A O 1
ATOM 2288 N N . ASP A 1 284 ? -15.562 16.770 24.463 1.00 85.31 284 ASP A N 1
ATOM 2289 C CA . ASP A 1 284 ? -14.633 15.686 24.802 1.00 85.31 284 ASP A CA 1
ATOM 2290 C C . ASP A 1 284 ? -14.347 15.672 26.319 1.00 85.31 284 ASP A C 1
ATOM 2292 O O . ASP A 1 284 ? -14.463 14.624 26.953 1.00 85.31 284 ASP A O 1
ATOM 2296 N N . ARG A 1 285 ? -14.112 16.845 26.935 1.00 89.38 285 ARG A N 1
ATOM 2297 C CA . ARG A 1 285 ? -13.961 16.986 28.398 1.00 89.38 285 ARG A CA 1
ATOM 2298 C C . ARG A 1 285 ? -15.216 16.571 29.170 1.00 89.38 285 ARG A C 1
ATOM 2300 O O . ARG A 1 285 ? -15.107 15.909 30.196 1.00 89.38 285 ARG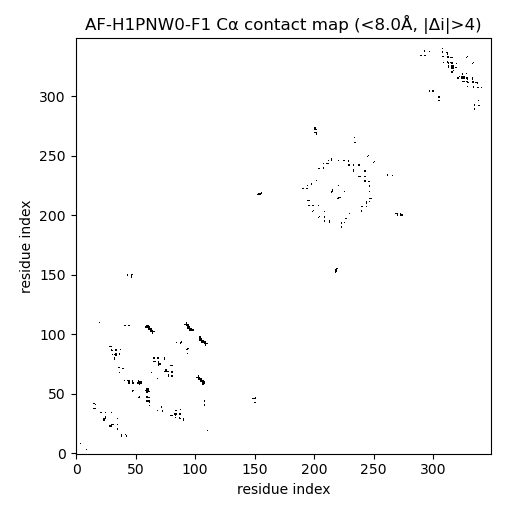 A O 1
ATOM 2307 N N . ALA A 1 286 ? -16.407 16.934 28.691 1.00 86.50 286 ALA A N 1
ATOM 2308 C CA . ALA A 1 286 ? -17.660 16.541 29.337 1.00 86.50 286 ALA A CA 1
ATOM 2309 C C . ALA A 1 286 ? -17.909 15.023 29.255 1.00 86.50 286 ALA A C 1
ATOM 2311 O O . ALA A 1 286 ? -18.469 14.443 30.185 1.00 86.50 286 ALA A O 1
ATOM 2312 N N . ILE A 1 287 ? -17.493 14.374 28.161 1.00 87.12 287 ILE A N 1
ATOM 2313 C CA . ILE A 1 287 ? -17.558 12.912 28.008 1.00 87.12 287 ILE A CA 1
ATOM 2314 C C . ILE A 1 287 ? -16.604 12.239 28.997 1.00 87.12 287 ILE A C 1
ATOM 2316 O O . ILE A 1 287 ? -17.013 11.324 29.708 1.00 87.12 287 ILE A O 1
ATOM 2320 N N . GLU A 1 288 ? -15.365 12.722 29.090 1.00 88.44 288 GLU A N 1
ATOM 2321 C CA . GLU A 1 288 ? -14.369 12.202 30.030 1.00 88.44 288 GLU A CA 1
ATOM 2322 C C . GLU A 1 288 ? -14.805 12.376 31.496 1.00 88.44 288 GLU A C 1
ATOM 2324 O O . GLU A 1 288 ? -14.712 11.433 32.284 1.00 88.44 288 GLU A O 1
ATOM 2329 N N . GLU A 1 289 ? -15.363 13.538 31.862 1.00 89.00 289 GLU A N 1
ATOM 2330 C CA . GLU A 1 289 ? -15.899 13.782 33.209 1.00 89.00 289 GLU A CA 1
ATOM 2331 C C . GLU A 1 289 ? -17.049 12.818 33.538 1.00 89.00 289 GLU A C 1
ATOM 2333 O O . GLU A 1 289 ? -17.079 12.248 34.631 1.00 89.00 289 GLU A O 1
ATOM 2338 N N . LYS A 1 290 ? -17.970 12.580 32.592 1.00 88.31 290 LYS A N 1
ATOM 2339 C CA . LYS A 1 290 ? -19.066 11.614 32.774 1.00 88.31 290 LYS A CA 1
ATOM 2340 C C . LYS A 1 290 ? -18.559 10.184 32.941 1.00 88.31 290 LYS A C 1
ATOM 2342 O O . LYS A 1 290 ? -19.072 9.465 33.797 1.00 88.31 290 LYS A O 1
ATOM 2347 N N . GLU A 1 291 ? -17.558 9.776 32.169 1.00 88.50 291 GLU A N 1
ATOM 2348 C CA . GLU A 1 291 ? -16.977 8.436 32.273 1.00 88.50 291 GLU A CA 1
ATOM 2349 C C . GLU A 1 291 ? -16.259 8.240 33.615 1.00 88.50 291 GLU A C 1
ATOM 2351 O O . GLU A 1 291 ? -16.412 7.209 34.269 1.00 88.50 291 GLU A O 1
ATOM 2356 N N . ASN A 1 292 ? -15.536 9.259 34.085 1.00 90.56 292 ASN A N 1
ATOM 2357 C CA . ASN A 1 292 ? -14.902 9.230 35.400 1.00 90.56 292 ASN A CA 1
ATOM 2358 C C . ASN A 1 292 ? -15.939 9.165 36.536 1.00 90.56 292 ASN A C 1
ATOM 2360 O O . ASN A 1 292 ? -15.830 8.343 37.444 1.00 90.56 292 ASN A O 1
ATOM 2364 N N . LEU A 1 293 ? -16.993 9.983 36.461 1.00 88.81 293 LEU A N 1
ATOM 2365 C CA . LEU A 1 293 ? -18.101 9.946 37.416 1.00 88.81 293 LEU A CA 1
ATOM 2366 C C . LEU A 1 293 ? -18.788 8.575 37.439 1.00 88.81 293 LEU A C 1
ATOM 2368 O O . LEU A 1 293 ? -19.112 8.078 38.513 1.00 88.81 293 LEU A O 1
ATOM 2372 N N . LYS A 1 294 ? -18.961 7.933 36.282 1.00 88.81 294 LYS A N 1
ATOM 2373 C CA . LYS A 1 294 ? -19.534 6.586 36.197 1.00 88.81 294 LYS A CA 1
ATOM 2374 C C . LYS A 1 294 ? -18.677 5.552 36.934 1.00 88.81 294 LYS A C 1
ATOM 2376 O O . LYS A 1 294 ? -19.211 4.793 37.736 1.00 88.81 294 LYS A O 1
ATOM 2381 N N . LYS A 1 295 ? -17.355 5.582 36.748 1.00 90.12 295 LYS A N 1
ATOM 2382 C CA . LYS A 1 295 ? -16.423 4.707 37.483 1.00 90.12 295 LYS A CA 1
ATOM 2383 C C . LYS A 1 295 ? -16.505 4.920 38.995 1.00 90.12 295 LYS A C 1
ATOM 2385 O O . LYS A 1 295 ? -16.521 3.959 39.757 1.00 90.12 295 LYS A O 1
ATOM 2390 N N . ILE A 1 296 ? -16.597 6.177 39.435 1.00 87.88 296 ILE A N 1
ATOM 2391 C CA . ILE A 1 296 ? -16.760 6.505 40.858 1.00 87.88 296 ILE A CA 1
ATOM 2392 C C . ILE A 1 296 ? -18.096 5.974 41.385 1.00 87.88 296 ILE A C 1
ATOM 2394 O O . ILE A 1 296 ? -18.135 5.412 42.474 1.00 87.88 296 ILE A O 1
ATOM 2398 N N . PHE A 1 297 ? -19.179 6.121 40.618 1.00 89.44 297 PHE A N 1
ATOM 2399 C CA . PHE A 1 297 ? -20.492 5.599 40.986 1.00 89.44 297 PHE A CA 1
ATOM 2400 C C . PHE A 1 297 ? -20.480 4.079 41.159 1.00 89.44 297 PHE A C 1
ATOM 2402 O O . PHE A 1 297 ? -21.013 3.571 42.140 1.00 89.44 297 PHE A O 1
ATOM 2409 N N . GLU A 1 298 ? -19.838 3.355 40.242 1.00 88.06 298 GLU A N 1
ATOM 2410 C CA . GLU A 1 298 ? -19.710 1.895 40.301 1.00 88.06 298 GLU A CA 1
ATOM 2411 C C . GLU A 1 298 ? -18.950 1.423 41.551 1.00 88.06 298 GLU A C 1
ATOM 2413 O O . GLU A 1 298 ? -19.301 0.384 42.115 1.00 88.06 298 GLU A O 1
ATOM 2418 N N . ALA A 1 299 ? -17.985 2.218 42.024 1.00 88.38 299 ALA A N 1
ATOM 2419 C CA . ALA A 1 299 ? -17.191 1.954 43.225 1.00 88.38 299 ALA A CA 1
ATOM 2420 C C . ALA A 1 299 ? -17.885 2.318 44.557 1.00 88.38 299 ALA A C 1
ATOM 2422 O O . ALA A 1 299 ? -17.349 2.007 45.622 1.00 88.38 299 ALA A O 1
ATOM 2423 N N . LEU A 1 300 ? -19.049 2.980 44.533 1.00 89.12 300 LEU A N 1
ATOM 2424 C CA . LEU A 1 300 ? -19.827 3.275 45.743 1.00 89.12 300 LEU A CA 1
ATOM 2425 C C . LEU A 1 300 ? -20.519 2.021 46.292 1.00 89.12 300 LEU A C 1
ATOM 2427 O O . LEU A 1 300 ? -20.758 1.043 45.582 1.00 89.12 300 LEU A O 1
ATOM 2431 N N . THR A 1 301 ? -20.897 2.065 47.567 1.00 91.12 301 THR A N 1
ATOM 2432 C CA . THR A 1 301 ? -21.689 0.991 48.177 1.00 91.12 301 THR A CA 1
ATOM 2433 C C . THR A 1 301 ? -23.112 0.952 47.609 1.00 91.12 301 THR A C 1
ATOM 2435 O O . THR A 1 301 ? -23.668 1.967 47.186 1.00 91.12 301 THR A O 1
ATOM 2438 N N . GLU A 1 302 ? -23.765 -0.212 47.664 1.00 87.94 302 GLU A N 1
ATOM 2439 C CA . GLU A 1 302 ? -25.144 -0.386 47.171 1.00 87.94 302 GLU A CA 1
ATOM 2440 C C . GLU A 1 302 ? -26.185 0.477 47.905 1.00 87.94 302 GLU A C 1
ATOM 2442 O O . GLU A 1 302 ? -27.290 0.708 47.408 1.00 87.94 302 GLU A O 1
ATOM 2447 N N . GLN A 1 303 ? -25.867 0.969 49.103 1.00 88.00 303 GLN A N 1
ATOM 2448 C CA . GLN A 1 303 ? -26.731 1.904 49.822 1.00 88.00 303 GLN A CA 1
ATOM 2449 C C . GLN A 1 303 ? -26.566 3.341 49.310 1.00 88.00 303 GLN A C 1
ATOM 2451 O O . GLN A 1 303 ? -27.563 4.029 49.093 1.00 88.00 303 GLN A O 1
ATOM 2456 N N . GLU A 1 304 ? -25.330 3.770 49.044 1.00 86.94 304 GLU A N 1
ATOM 2457 C CA . GLU A 1 304 ? -25.030 5.079 48.450 1.00 86.94 304 GLU A CA 1
ATOM 2458 C C . GLU A 1 304 ? -25.569 5.179 47.012 1.00 86.94 304 GLU A C 1
ATOM 2460 O O . GLU A 1 304 ? -26.167 6.194 46.652 1.00 86.94 304 GLU A O 1
ATOM 2465 N N . LYS A 1 305 ? -25.439 4.114 46.207 1.00 88.75 305 LYS A N 1
ATOM 2466 C CA . LYS A 1 305 ? -25.978 4.061 44.836 1.00 88.75 305 LYS A CA 1
ATOM 2467 C C . LYS A 1 305 ? -27.491 4.257 44.802 1.00 88.75 305 LYS A C 1
ATOM 2469 O O . LYS A 1 305 ? -27.978 5.142 44.102 1.00 88.75 305 LYS A O 1
ATOM 2474 N N . ARG A 1 306 ? -28.230 3.493 45.618 1.00 90.00 306 ARG A N 1
ATOM 2475 C CA . ARG A 1 306 ? -29.698 3.590 45.705 1.00 90.00 306 ARG A CA 1
ATOM 2476 C C . ARG A 1 306 ? -30.167 4.978 46.134 1.00 90.00 306 ARG A C 1
ATOM 2478 O O . ARG A 1 306 ? -31.144 5.483 45.587 1.00 90.00 306 ARG A O 1
ATOM 2485 N N . TYR A 1 307 ? -29.461 5.608 47.073 1.00 91.38 307 TYR A N 1
ATOM 2486 C CA . TYR A 1 307 ? -29.746 6.981 47.491 1.00 91.38 307 TYR A CA 1
ATOM 2487 C C . TYR A 1 307 ? -29.589 7.974 46.323 1.00 91.38 307 TYR A C 1
ATOM 2489 O O . TYR A 1 307 ? -30.492 8.767 46.051 1.00 91.38 307 TYR A O 1
ATOM 2497 N N . ILE A 1 308 ? -28.479 7.886 45.582 1.00 91.12 308 ILE A N 1
ATOM 2498 C CA . ILE A 1 308 ? -28.180 8.774 44.448 1.00 91.12 308 ILE A CA 1
ATOM 2499 C C . ILE A 1 308 ? -29.186 8.587 43.305 1.00 91.12 308 ILE A C 1
ATOM 2501 O O . ILE A 1 308 ? -29.638 9.572 42.725 1.00 91.12 308 ILE A O 1
ATOM 2505 N N . GLU A 1 309 ? -29.575 7.351 42.990 1.00 91.44 309 GLU A N 1
ATOM 2506 C CA . GLU A 1 309 ? -30.560 7.059 41.939 1.00 91.44 309 GLU A CA 1
ATOM 2507 C C . GLU A 1 309 ? -31.955 7.602 42.273 1.00 91.44 309 GLU A C 1
ATOM 2509 O O . GLU A 1 309 ? -32.625 8.172 41.409 1.00 91.44 309 GLU A O 1
ATOM 2514 N N . GLN A 1 310 ? -32.384 7.478 43.532 1.00 91.81 310 GLN A N 1
ATOM 2515 C CA . GLN A 1 310 ? -33.668 8.012 43.992 1.00 91.81 310 GLN A CA 1
ATOM 2516 C C . GLN A 1 310 ? -33.687 9.544 43.964 1.00 91.81 310 GLN A C 1
ATOM 2518 O O . GLN A 1 310 ? -34.652 10.146 43.483 1.00 91.81 310 GLN A O 1
ATOM 2523 N N . GLU A 1 311 ? -32.614 10.187 44.430 1.00 92.19 311 GLU A N 1
ATOM 2524 C CA . GLU A 1 311 ? -32.487 11.647 44.401 1.00 92.19 311 GLU A CA 1
ATOM 2525 C C . GLU A 1 311 ? -32.397 12.171 42.953 1.00 92.19 311 GLU A C 1
ATOM 2527 O O . GLU A 1 311 ? -33.027 13.176 42.615 1.00 92.19 311 GLU A O 1
ATOM 2532 N N . ALA A 1 312 ? -31.714 11.448 42.059 1.00 92.38 312 ALA A N 1
ATOM 2533 C CA . ALA A 1 312 ? -31.638 11.768 40.634 1.00 92.38 312 ALA A CA 1
ATOM 2534 C C . ALA A 1 312 ? -32.988 11.652 39.918 1.00 92.38 312 ALA A C 1
ATOM 2536 O O . ALA A 1 312 ? -33.314 12.516 39.098 1.00 92.38 312 ALA A O 1
ATOM 2537 N N . LEU A 1 313 ? -33.780 10.621 40.233 1.00 92.00 313 LEU A N 1
ATOM 2538 C CA . LEU A 1 313 ? -35.122 10.443 39.681 1.00 92.00 313 LEU A CA 1
ATOM 2539 C C . LEU A 1 313 ? -36.070 11.544 40.158 1.00 92.00 313 LEU A C 1
ATOM 2541 O O . LEU A 1 313 ? -36.789 12.119 39.343 1.00 92.00 313 LEU A O 1
ATOM 2545 N N . LYS A 1 314 ? -36.024 11.896 41.447 1.00 93.81 314 LYS A N 1
ATOM 2546 C CA . LYS A 1 314 ? -36.809 13.009 41.997 1.00 93.81 314 LYS A CA 1
ATOM 2547 C C . LYS A 1 314 ? -36.477 14.328 41.293 1.00 93.81 314 LYS A C 1
ATOM 2549 O O . LYS A 1 314 ? -37.386 15.018 40.835 1.00 93.81 314 LYS A O 1
ATOM 2554 N N . LEU A 1 315 ? -35.186 14.628 41.130 1.00 91.69 315 LEU A N 1
ATOM 2555 C CA . LEU A 1 315 ? -34.719 15.822 40.418 1.00 91.69 315 LEU A CA 1
ATOM 2556 C C . LEU A 1 315 ? -35.138 15.814 38.935 1.00 91.69 315 LEU A C 1
ATOM 2558 O O . LEU A 1 315 ? -35.449 16.858 38.365 1.00 91.69 315 LEU A O 1
ATOM 2562 N N . ALA A 1 316 ? -35.148 14.644 38.292 1.00 92.06 316 ALA A N 1
ATOM 2563 C CA . ALA A 1 316 ? -35.555 14.507 36.896 1.00 92.06 316 ALA A CA 1
ATOM 2564 C C . ALA A 1 316 ? -37.064 14.708 36.698 1.00 92.06 316 ALA A C 1
ATOM 2566 O O . ALA A 1 316 ? -37.462 15.344 35.724 1.00 92.06 316 ALA A O 1
ATOM 2567 N N . ILE A 1 317 ? -37.890 14.210 37.625 1.00 92.44 317 ILE A N 1
ATOM 2568 C CA . ILE A 1 317 ? -39.342 14.436 37.635 1.00 92.44 317 ILE A CA 1
ATOM 2569 C C . ILE A 1 317 ? -39.648 15.928 37.767 1.00 92.44 317 ILE A C 1
ATOM 2571 O O . ILE A 1 317 ? -40.444 16.455 36.994 1.00 92.44 317 ILE A O 1
ATOM 2575 N N . GLU A 1 318 ? -38.971 16.610 38.691 1.00 92.50 318 GLU A N 1
ATOM 2576 C CA . GLU A 1 318 ? -39.148 18.045 38.931 1.00 92.50 318 GLU A CA 1
ATOM 2577 C C . GLU A 1 318 ? -38.753 18.896 37.714 1.00 92.50 318 GLU A C 1
ATOM 2579 O O . GLU A 1 318 ? -39.438 19.859 37.380 1.00 92.50 318 GLU A O 1
ATOM 2584 N N . LYS A 1 319 ? -37.666 18.528 37.022 1.00 90.19 319 LYS A N 1
ATOM 2585 C CA . LYS A 1 319 ? -37.091 19.347 35.945 1.00 90.19 319 LYS A CA 1
ATOM 2586 C C . LYS A 1 319 ? -37.638 19.039 34.545 1.00 90.19 319 LYS A C 1
ATOM 2588 O O . LYS A 1 319 ? -37.704 19.942 33.717 1.00 90.19 319 LYS A O 1
ATOM 2593 N N . TYR A 1 320 ? -37.989 17.785 34.259 1.00 86.75 320 TYR A N 1
ATOM 2594 C CA . TYR A 1 320 ? -38.331 17.319 32.905 1.00 86.75 320 TYR A CA 1
ATOM 2595 C C . TYR A 1 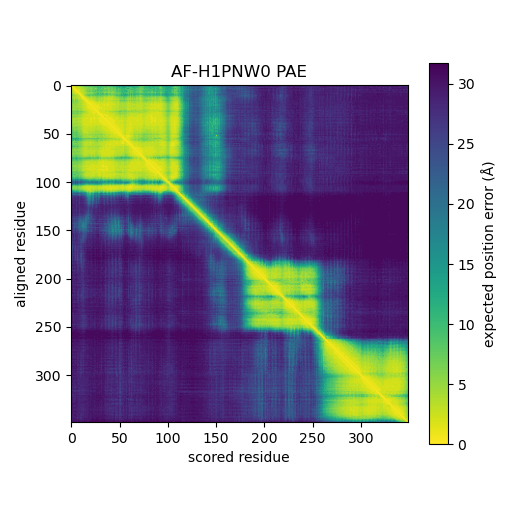320 ? -39.722 16.669 32.802 1.00 86.75 320 TYR A C 1
ATOM 2597 O O . TYR A 1 320 ? -40.161 16.339 31.699 1.00 86.75 320 TYR A O 1
ATOM 2605 N N . GLY A 1 321 ? -40.429 16.501 33.926 1.00 86.94 321 GLY A N 1
ATOM 2606 C CA . GLY A 1 321 ? -41.748 15.873 33.984 1.00 86.94 321 GLY A CA 1
ATOM 2607 C C . GLY A 1 321 ? -41.715 14.345 33.842 1.00 86.94 321 GLY A C 1
ATOM 2608 O O . GLY A 1 321 ? -40.758 13.756 33.336 1.00 86.94 321 GLY A O 1
ATOM 2609 N N . ASN A 1 322 ? -42.792 13.681 34.275 1.00 88.44 322 ASN A N 1
ATOM 2610 C CA . ASN A 1 322 ? -42.848 12.217 34.431 1.00 88.44 322 ASN A CA 1
ATOM 2611 C C . ASN A 1 322 ? -42.508 11.419 33.162 1.00 88.44 322 ASN A C 1
ATOM 2613 O O . ASN A 1 322 ? -41.898 10.356 33.259 1.00 88.44 322 ASN A O 1
ATOM 2617 N N . ASN A 1 323 ? -42.859 11.935 31.983 1.00 84.81 323 ASN A N 1
ATOM 2618 C CA . ASN A 1 323 ? -42.714 11.204 30.721 1.00 84.81 323 ASN A CA 1
ATOM 2619 C C . ASN A 1 323 ? -41.247 10.996 30.307 1.00 84.81 323 ASN A C 1
ATOM 2621 O O . ASN A 1 323 ? -40.927 9.984 29.692 1.00 84.81 323 ASN A O 1
ATOM 2625 N N . ILE A 1 324 ? -40.355 11.936 30.639 1.00 88.94 324 ILE A N 1
ATOM 2626 C CA . ILE A 1 324 ? -38.930 11.891 30.252 1.00 88.94 324 ILE A CA 1
ATOM 2627 C C . ILE A 1 324 ? -38.033 11.709 31.492 1.00 88.94 324 ILE A C 1
ATOM 2629 O O . ILE A 1 324 ? -36.852 11.380 31.374 1.00 88.94 324 ILE A O 1
ATOM 2633 N N . ALA A 1 325 ? -38.592 11.835 32.700 1.00 88.25 325 ALA A N 1
ATOM 2634 C CA . ALA A 1 325 ? -37.860 11.760 33.959 1.00 88.25 325 ALA A CA 1
ATOM 2635 C C . ALA A 1 325 ? -37.001 10.502 34.109 1.00 88.25 325 ALA A C 1
ATOM 2637 O O . ALA A 1 325 ? -35.857 10.607 34.532 1.00 88.25 325 ALA A O 1
ATOM 2638 N N . GLN A 1 326 ? -37.500 9.321 33.732 1.00 87.12 326 GLN A N 1
ATOM 2639 C CA . GLN A 1 326 ? -36.720 8.081 33.852 1.00 87.12 326 GLN A CA 1
ATOM 2640 C C . GLN A 1 326 ? -35.467 8.081 32.968 1.00 87.12 326 GLN A C 1
ATOM 2642 O O . GLN A 1 326 ? -34.418 7.576 33.371 1.00 87.12 326 GLN A O 1
ATOM 2647 N N . VAL A 1 327 ? -35.560 8.658 31.768 1.00 88.44 327 VAL A N 1
ATOM 2648 C CA . VAL A 1 327 ? -34.424 8.757 30.846 1.00 88.44 327 VAL A CA 1
ATOM 2649 C C . VAL A 1 327 ? -33.434 9.789 31.373 1.00 88.44 327 VAL A C 1
ATOM 2651 O O . VAL A 1 327 ? -32.256 9.475 31.519 1.00 88.44 327 VAL A O 1
ATOM 2654 N N . MET A 1 328 ? -33.916 10.975 31.753 1.00 89.56 328 MET A N 1
ATOM 2655 C CA . MET A 1 328 ? -33.065 12.052 32.275 1.00 89.56 328 MET A CA 1
ATOM 2656 C C . MET A 1 328 ? -32.405 11.689 33.604 1.00 89.56 328 MET A C 1
ATOM 2658 O O . MET A 1 328 ? -31.264 12.090 33.838 1.00 89.56 328 MET A O 1
ATOM 2662 N N . ALA A 1 329 ? -33.083 10.879 34.426 1.00 89.38 329 ALA A N 1
ATOM 2663 C CA . ALA A 1 329 ? -32.535 10.281 35.636 1.00 89.38 329 ALA A CA 1
ATOM 2664 C C . ALA A 1 329 ? -31.236 9.541 35.338 1.00 89.38 329 ALA A C 1
ATOM 2666 O O . ALA A 1 329 ? -30.218 9.807 35.962 1.00 89.38 329 ALA A O 1
ATOM 2667 N N . ARG A 1 330 ? -31.254 8.669 34.328 1.00 86.19 330 ARG A N 1
ATOM 2668 C CA . ARG A 1 330 ? -30.122 7.806 33.977 1.00 86.19 330 ARG A CA 1
ATOM 2669 C C . ARG A 1 330 ? -29.028 8.517 33.180 1.00 86.19 330 ARG A C 1
ATOM 2671 O O . ARG A 1 330 ? -27.874 8.115 33.260 1.00 86.19 330 ARG A O 1
ATOM 2678 N N . THR A 1 331 ? -29.365 9.536 32.390 1.00 87.19 331 THR A N 1
ATOM 2679 C CA . THR A 1 331 ? -28.430 10.126 31.411 1.00 87.19 331 THR A CA 1
ATOM 2680 C C . THR A 1 331 ? -27.829 11.466 31.835 1.00 87.19 331 THR A C 1
ATOM 2682 O O . THR A 1 331 ? -26.754 11.845 31.345 1.00 87.19 331 THR A O 1
ATOM 2685 N N . GLU A 1 332 ? -28.489 12.196 32.737 1.00 86.75 332 GLU A N 1
ATOM 2686 C CA . GLU A 1 332 ? -28.110 13.569 33.068 1.00 86.75 332 GLU A CA 1
ATOM 2687 C C . GLU A 1 332 ? -28.150 13.865 34.568 1.00 86.75 332 GLU A C 1
ATOM 2689 O O . GLU A 1 332 ? -27.130 14.267 35.132 1.00 86.75 332 GLU A O 1
ATOM 2694 N N . THR A 1 333 ? -29.286 13.660 35.239 1.00 89.94 333 THR A N 1
ATOM 2695 C CA . THR A 1 333 ? -29.433 14.099 36.634 1.00 89.94 333 THR A CA 1
ATOM 2696 C C . THR A 1 333 ? -28.649 13.231 37.613 1.00 89.94 333 THR A C 1
ATOM 2698 O O . THR A 1 333 ? -28.169 13.771 38.608 1.00 89.94 333 THR A O 1
ATOM 2701 N N . ILE A 1 334 ? -28.411 11.948 37.311 1.00 91.81 334 ILE A N 1
ATOM 2702 C CA . ILE A 1 334 ? -27.542 11.079 38.124 1.00 91.81 334 ILE A CA 1
ATOM 2703 C C . ILE A 1 334 ? -26.136 11.658 38.290 1.00 91.81 334 ILE A C 1
ATOM 2705 O O . ILE A 1 334 ? -25.617 11.700 39.401 1.00 91.81 334 ILE A O 1
ATOM 2709 N N . TYR A 1 335 ? -25.552 12.207 37.223 1.00 91.44 335 TYR A N 1
ATOM 2710 C CA . TYR A 1 335 ? -24.221 12.814 37.265 1.00 91.44 335 TYR A CA 1
ATOM 2711 C C . TYR A 1 335 ? -24.208 14.113 38.080 1.00 91.44 335 TYR A C 1
ATOM 2713 O O . TYR A 1 335 ? -23.252 14.378 38.808 1.00 91.44 335 TYR A O 1
ATOM 2721 N N . LEU A 1 336 ? -25.280 14.909 38.003 1.00 89.50 336 LEU A N 1
ATOM 2722 C CA . LEU A 1 336 ? -25.423 16.139 38.790 1.00 89.50 336 LEU A CA 1
ATOM 2723 C C . LEU A 1 336 ? -25.539 15.844 40.289 1.00 89.50 336 LEU A C 1
ATOM 2725 O O . LEU A 1 336 ? -24.895 16.509 41.103 1.00 89.50 336 LEU A O 1
ATOM 2729 N N . VAL A 1 337 ? -26.355 14.853 40.652 1.00 91.38 337 VAL A N 1
ATOM 2730 C CA . VAL A 1 337 ? -26.533 14.423 42.045 1.00 91.38 337 VAL A CA 1
ATOM 2731 C C . VAL A 1 337 ? -25.244 13.812 42.578 1.00 91.38 337 VAL A C 1
ATOM 2733 O O . VAL A 1 337 ? -24.793 14.192 43.656 1.00 91.38 337 VAL A O 1
ATOM 2736 N N . LEU A 1 338 ? -24.589 12.954 41.798 1.00 90.00 338 LEU A N 1
ATOM 2737 C CA . LEU A 1 338 ? -23.315 12.347 42.167 1.00 90.00 338 LEU A CA 1
ATOM 2738 C C . LEU A 1 338 ? -22.212 13.390 42.389 1.00 90.00 338 LEU A C 1
ATOM 2740 O O . LEU A 1 338 ? -21.482 13.309 43.374 1.00 90.00 338 LEU A O 1
ATOM 2744 N N . LYS A 1 339 ? -22.109 14.409 41.528 1.00 89.56 339 LYS A N 1
ATOM 2745 C CA . LYS A 1 339 ? -21.140 15.501 41.706 1.00 89.56 339 LYS A CA 1
ATOM 2746 C C . LYS A 1 339 ? -21.379 16.255 43.017 1.00 89.56 339 LYS A C 1
ATOM 2748 O O . LYS A 1 339 ? -20.445 16.435 43.795 1.00 89.56 339 LYS A O 1
ATOM 2753 N N . LYS A 1 340 ? -22.638 16.603 43.315 1.00 89.06 340 LYS A N 1
ATOM 2754 C CA . LYS A 1 340 ? -23.023 17.222 44.597 1.00 89.06 340 LYS A CA 1
ATOM 2755 C C . LYS A 1 340 ? -22.725 16.315 45.792 1.00 89.06 340 LYS A C 1
ATOM 2757 O O . LYS A 1 340 ? -22.287 16.801 46.831 1.00 89.06 340 LYS A O 1
ATOM 2762 N N . TYR A 1 341 ? -22.962 15.014 45.659 1.00 88.06 341 TYR A N 1
ATOM 2763 C CA . TYR A 1 341 ? -22.679 14.029 46.698 1.00 88.06 341 TYR A CA 1
ATOM 2764 C C . TYR A 1 341 ? -21.174 13.952 47.004 1.00 88.06 341 TYR A C 1
ATOM 2766 O O . TYR A 1 341 ? -20.772 14.043 48.164 1.00 88.06 341 TYR A O 1
ATOM 2774 N N . LEU A 1 342 ? -20.330 13.891 45.969 1.00 86.44 342 LEU A N 1
ATOM 2775 C CA . LEU A 1 342 ? -18.871 13.888 46.108 1.00 86.44 342 LEU A CA 1
ATOM 2776 C C . LEU A 1 342 ? -18.335 15.197 46.703 1.00 86.44 342 LEU A C 1
ATOM 2778 O O . LEU A 1 342 ? -17.438 15.161 47.543 1.00 86.44 342 LEU A O 1
ATOM 2782 N N . GLU A 1 343 ? -18.892 16.348 46.319 1.00 85.25 343 GLU A N 1
ATOM 2783 C CA . GLU A 1 343 ? -18.545 17.646 46.914 1.00 85.25 343 GLU A CA 1
ATOM 2784 C C . GLU A 1 343 ? -18.886 17.716 48.406 1.00 85.25 343 GLU A C 1
ATOM 2786 O O . GLU A 1 343 ? -18.119 18.285 49.181 1.00 85.25 343 GLU A O 1
ATOM 2791 N N . ARG A 1 344 ? -20.007 17.120 48.833 1.00 86.38 344 ARG A N 1
ATOM 2792 C CA . ARG A 1 344 ? -20.353 17.014 50.259 1.00 86.38 344 ARG A CA 1
ATOM 2793 C C . ARG A 1 344 ? -19.402 16.071 50.992 1.00 86.38 344 ARG A C 1
ATOM 2795 O O . ARG A 1 344 ? -18.926 16.425 52.062 1.00 86.38 344 ARG A O 1
ATOM 2802 N N . LYS A 1 345 ? -19.063 14.921 50.399 1.00 80.56 345 LYS A N 1
ATOM 2803 C CA . LYS A 1 345 ? -18.137 13.937 50.988 1.00 80.56 345 LYS A CA 1
ATOM 2804 C C . LYS A 1 345 ? -16.725 14.514 51.181 1.00 80.56 345 LYS A C 1
ATOM 2806 O O . LYS A 1 345 ? -16.114 14.264 52.210 1.00 80.56 345 LYS A O 1
ATOM 2811 N N . LYS A 1 346 ? -16.255 15.362 50.257 1.00 76.31 346 LYS A N 1
ATOM 2812 C CA . LYS A 1 346 ? -14.974 16.097 50.356 1.00 76.31 346 LYS A CA 1
ATOM 2813 C C . LYS A 1 346 ? -14.947 17.236 51.386 1.00 76.31 346 LYS A C 1
ATOM 2815 O O . LYS A 1 346 ? -13.875 17.755 51.655 1.00 76.31 346 LYS A O 1
ATOM 2820 N N . LYS A 1 347 ? -16.100 17.688 51.889 1.00 70.00 347 LYS A N 1
ATOM 2821 C CA . LYS A 1 347 ? -16.189 18.740 52.923 1.00 70.00 347 LYS A CA 1
ATOM 2822 C C . LYS A 1 347 ? -16.303 18.179 54.343 1.00 70.00 347 LYS A C 1
ATOM 2824 O O . LYS A 1 347 ? -16.241 18.951 55.292 1.00 70.00 347 LYS A O 1
ATOM 2829 N N . VAL A 1 348 ? -16.556 16.877 54.473 1.00 62.59 348 VAL A N 1
ATOM 2830 C CA . VAL A 1 348 ? -16.830 16.196 55.749 1.00 62.59 348 VAL A CA 1
ATOM 2831 C C . VAL A 1 348 ? -15.663 15.294 56.180 1.00 62.59 348 VAL A C 1
ATOM 2833 O O . VAL A 1 348 ? -15.593 14.923 57.348 1.00 62.59 348 VAL A O 1
ATOM 2836 N N . GLY A 1 349 ? -14.746 14.967 55.265 1.00 49.59 349 GLY A N 1
ATOM 2837 C CA . GLY A 1 349 ? -13.426 14.405 55.570 1.00 49.59 349 GLY A CA 1
ATOM 2838 C C . GLY A 1 349 ? -12.356 15.460 55.371 1.00 49.59 349 GLY A C 1
ATOM 2839 O O . GLY A 1 349 ? -11.369 15.414 56.132 1.00 49.59 349 GLY A O 1
#

Sequence (349 aa):
MRSIKVNDLDSMLYYQVPKWLMDLLIEGKISIGAFKTYVLMYERTRLSARNNWIDKKGEVYIKYSYDELMEDLKCNSKTTVSNNIKDLEKVDLIDKVRCFSSSSIYYLRVRSTEDCTSTESCTDRSTEDCTTISTEVCTNSSTENLYASKNNYNKNNLERTTTNLESKNKIEEIPAKENSSSSLEILEKEKIRQIKSTLQMHGISIGTCKNIMELVYSKHIDLERIKTILTIAPAKNWNEGAIYKALKENWVIEEKSYNTGKTKAEKKAKEAIESNLKNKEQRDRAIEEKENLKKIFEALTEQEKRYIEQEALKLAIEKYGNNIAQVMARTETIYLVLKKYLERKKKVG

Secondary structure (DSSP, 8-state):
--PPPHHHHHH-------HHHHHHHHTTSS-HHHHHHHHHHHHHHHHHHHTT-B-TTS-BEEEE-HHHHHHHTT-S-HHHHHHHHHHHHHTT-EEEE--SSSSEEEEE----GGG-----------------------------S------SS---------------------------SHHHHHHHHHHHHHHHHHHHHTT--HHHHHHHHHHHHHH---HHHHHHHHHHHHHTT--HHHHHHHHHTT----------S-HHHHHHHHHHHHHHHHHHHHHHHHHHHHHHHHHHHHTS-HHHHHHHHHHHHHHHHHHH-HHHHHHHIIIIIHHHHHHHHHHHHHHH-

Mean predicted aligned error: 22.45 Å

Foldseek 3Di:
DDDDDPVVVVVDDDQDDDPVLVVCVVVVLADPLLSQLLSVVVVQQVLQVVVVCADPVRFGKAWAALVRSCVSSVHDDSVSVVVSVVSCVVVVQKDWADDPDRTIMMTGDDDDCPPVPPPPPPDDDDDDDDDDDDDDPPPDDPPPDDDDDPRDDDDADDDDDDDDDDDDDDDDDDDDDDDPPPPVVVVVVVQLVLLLLVCVLLVADPVLSVLVSVCCVRHVQGSVNLVVLSVCCVVVVHDSVRSSCCSVVVDDDPPDDDDDDDPPVVVVSNVVSVVVVVVVVVVVVVVVLVVVLVVVLVVDDPVVNVVLLVVLLVVLCVPPNDVCSVVCSPPPSSSVSSVVVVVVVVVVD

Solvent-accessible surface area (backbone atoms only — not comparable to full-atom values): 21672 Å² total; per-residue (Å²): 141,77,83,88,50,77,76,47,66,81,71,56,89,78,85,80,73,66,68,68,60,54,50,36,44,75,73,60,71,33,50,74,62,21,51,56,50,49,52,58,50,48,54,44,37,56,53,21,50,76,67,65,36,50,50,98,85,70,50,52,40,36,80,50,33,71,69,57,52,22,63,75,68,72,46,96,48,71,64,58,55,50,49,22,50,50,40,32,40,75,72,64,36,42,47,80,47,87,50,97,56,92,40,34,37,37,34,78,50,77,82,70,70,83,79,67,75,75,75,75,74,85,82,74,88,80,91,81,87,82,82,88,80,73,95,70,76,86,80,79,78,88,76,83,87,81,74,83,84,77,86,64,95,54,86,58,83,86,82,83,84,84,80,83,90,87,87,86,85,89,81,93,80,90,84,81,88,83,84,79,80,60,63,62,60,52,52,53,54,49,51,53,51,51,45,55,51,51,42,57,45,74,66,52,51,72,67,59,44,51,56,50,48,50,42,36,75,44,40,65,58,48,65,66,59,54,51,55,49,64,62,44,26,72,79,70,67,50,50,73,67,50,53,50,45,40,64,74,69,61,59,87,76,78,90,69,91,72,91,82,91,64,71,67,66,52,50,53,47,52,53,54,29,54,54,51,52,53,54,48,53,52,50,53,51,52,51,52,52,51,54,52,50,50,56,53,54,70,72,46,54,77,67,57,44,53,51,40,52,53,54,6,34,54,53,15,33,75,75,60,33,76,92,45,8,71,58,38,13,75,76,50,33,33,60,56,42,47,52,54,50,51,56,53,55,66,72,76,108

Organism: NCBI:txid457404